Protein AF-A0A938DTE4-F1 (afdb_monomer)

Mean predicted aligned error: 9.8 Å

Radius of gyration: 25.48 Å; Cα contacts (8 Å, |Δi|>4): 245; chains: 1; bounding box: 90×54×71 Å

Foldseek 3Di:
DDDDDDPDDPPPPPPPPPPPPPPPPDFQEQLVVLCVVPLVVQLLLLLLLQPVVNPDPVSSVLSNVLSVVLSVVLRVVSQHPDLVSQLSSNLSSLVVSLVSLVPPKAFFEAQPPDAVVLQDDPVLDDVVLRCQRPPGHDISVLLSVLLVVADSQLNSLSCRCRRNVDDLVRSCSSNVHDDCSSSNSVSSSSVSSSVVVVVVVDPDPPDDDD

Structure (mmCIF, N/CA/C/O backbone):
data_AF-A0A938DTE4-F1
#
_entry.id   AF-A0A938DTE4-F1
#
loop_
_atom_site.group_PDB
_atom_site.id
_atom_site.type_symbol
_atom_site.label_atom_id
_atom_site.label_alt_id
_atom_site.label_comp_id
_atom_site.label_asym_id
_atom_site.label_entity_id
_atom_site.label_seq_id
_atom_site.pdbx_PDB_ins_code
_atom_site.Cartn_x
_atom_site.Cartn_y
_atom_site.Cartn_z
_atom_site.occupancy
_atom_site.B_iso_or_equiv
_atom_site.auth_seq_id
_atom_site.auth_comp_id
_atom_site.auth_asym_id
_atom_site.auth_atom_id
_atom_site.pdbx_PDB_model_num
ATOM 1 N N . MET A 1 1 ? 68.683 40.251 -25.994 1.00 39.09 1 MET A N 1
ATOM 2 C CA . MET A 1 1 ? 68.742 39.154 -25.004 1.00 39.09 1 MET A CA 1
ATOM 3 C C . MET A 1 1 ? 67.311 38.971 -24.515 1.00 39.09 1 MET A C 1
ATOM 5 O O . MET A 1 1 ? 66.820 39.872 -23.859 1.00 39.09 1 MET A O 1
ATOM 9 N N . ALA A 1 2 ? 66.499 38.071 -25.087 1.00 39.34 2 ALA A N 1
ATOM 10 C CA . ALA A 1 2 ? 66.470 36.624 -24.794 1.00 39.34 2 ALA A CA 1
ATOM 11 C C . ALA A 1 2 ? 66.521 36.414 -23.266 1.00 39.34 2 ALA A C 1
ATOM 13 O O . ALA A 1 2 ? 67.523 36.789 -22.670 1.00 39.34 2 ALA A O 1
ATOM 14 N N . THR A 1 3 ? 65.474 35.949 -22.580 1.00 39.25 3 THR A N 1
ATOM 15 C CA . THR A 1 3 ? 64.817 34.640 -22.758 1.00 39.25 3 THR A CA 1
ATOM 16 C C . THR A 1 3 ? 63.471 34.543 -22.011 1.00 39.25 3 THR A C 1
ATOM 18 O O . THR A 1 3 ? 63.370 35.058 -20.905 1.00 39.25 3 THR A O 1
ATOM 21 N N . ASN A 1 4 ? 62.528 33.800 -22.613 1.00 38.75 4 ASN A N 1
ATOM 22 C CA . ASN A 1 4 ? 61.628 32.768 -22.047 1.00 38.75 4 ASN A CA 1
ATOM 23 C C . ASN A 1 4 ? 60.766 33.131 -20.815 1.00 38.75 4 ASN A C 1
ATOM 25 O O . ASN A 1 4 ? 61.289 33.446 -19.759 1.00 38.75 4 ASN A O 1
ATOM 29 N N . GLY A 1 5 ? 59.433 33.055 -20.819 1.00 48.12 5 GLY A N 1
ATOM 30 C CA . GLY A 1 5 ? 58.549 32.152 -21.558 1.00 48.12 5 GLY A CA 1
ATOM 31 C C . GLY A 1 5 ? 57.827 31.243 -20.561 1.00 48.12 5 GLY A C 1
ATOM 32 O O . GLY A 1 5 ? 58.239 30.107 -20.414 1.00 48.12 5 GLY A O 1
ATOM 33 N N . LEU A 1 6 ? 56.801 31.751 -19.866 1.00 44.81 6 LEU A N 1
ATOM 34 C CA . LEU A 1 6 ? 55.877 30.969 -19.019 1.00 44.81 6 LEU A CA 1
ATOM 35 C C . LEU A 1 6 ? 54.485 31.636 -18.995 1.00 44.81 6 LEU A C 1
ATOM 37 O O . LEU A 1 6 ? 53.906 31.903 -17.949 1.00 44.81 6 LEU A O 1
ATOM 41 N N . ALA A 1 7 ? 53.964 31.962 -20.180 1.00 44.56 7 ALA A N 1
ATOM 42 C CA . ALA A 1 7 ? 52.590 32.440 -20.374 1.00 44.56 7 ALA A CA 1
ATOM 43 C C . ALA A 1 7 ? 51.675 31.339 -20.952 1.00 44.56 7 ALA A C 1
ATOM 45 O O . ALA A 1 7 ? 50.725 31.639 -21.666 1.00 44.56 7 ALA A O 1
ATOM 46 N N . GLY A 1 8 ? 51.963 30.063 -20.679 1.00 42.53 8 GLY A N 1
ATOM 47 C CA . GLY A 1 8 ? 51.257 28.949 -21.317 1.00 42.53 8 GLY A CA 1
ATOM 48 C C . GLY A 1 8 ? 51.354 27.628 -20.565 1.00 42.53 8 GLY A C 1
ATOM 49 O O . GLY A 1 8 ? 51.779 26.649 -21.154 1.00 42.53 8 GLY A O 1
ATOM 50 N N . GLU A 1 9 ? 50.986 27.591 -19.280 1.00 43.69 9 GLU A N 1
ATOM 51 C CA . GLU A 1 9 ? 51.076 26.348 -18.483 1.00 43.69 9 GLU A CA 1
ATOM 52 C C . GLU A 1 9 ? 49.805 25.999 -17.685 1.00 43.69 9 GLU A C 1
ATOM 54 O O . GLU A 1 9 ? 49.840 25.172 -16.785 1.00 43.69 9 GLU A O 1
ATOM 59 N N . TRP A 1 10 ? 48.651 26.588 -18.027 1.00 40.59 10 TRP A N 1
ATOM 60 C CA . TRP A 1 10 ? 47.355 26.192 -17.438 1.00 40.59 10 TRP A CA 1
ATOM 61 C C . TRP A 1 10 ? 46.219 26.040 -18.465 1.00 40.59 10 TRP A C 1
ATOM 63 O O . TRP A 1 10 ? 45.056 25.954 -18.083 1.00 40.59 10 TRP A O 1
ATOM 73 N N . ALA A 1 11 ? 46.536 25.996 -19.765 1.00 45.72 11 ALA A N 1
ATOM 74 C CA . ALA A 1 11 ? 45.544 25.886 -20.846 1.00 45.72 11 ALA A CA 1
ATOM 75 C C . ALA A 1 11 ? 45.613 24.572 -21.653 1.00 45.72 11 ALA A C 1
ATOM 77 O O . ALA A 1 11 ? 44.890 24.427 -22.631 1.00 45.72 11 ALA A O 1
ATOM 78 N N . GLU A 1 12 ? 46.414 23.598 -21.221 1.00 44.53 12 GLU A N 1
ATOM 79 C CA . GLU A 1 12 ? 46.399 22.227 -21.748 1.00 44.53 12 GLU A CA 1
ATOM 80 C C . GLU A 1 12 ? 46.259 21.248 -20.580 1.00 44.53 12 GLU A C 1
ATOM 82 O O . GLU A 1 12 ? 47.149 20.460 -20.278 1.00 44.53 12 GLU A O 1
ATOM 87 N N . MET A 1 13 ? 45.124 21.307 -19.877 1.00 37.59 13 MET A N 1
ATOM 88 C CA . MET A 1 13 ? 44.680 20.133 -19.131 1.00 37.59 13 MET A CA 1
ATOM 89 C C . MET A 1 13 ? 43.882 19.267 -20.098 1.00 37.59 13 MET A C 1
ATOM 91 O O . MET A 1 13 ? 42.676 19.419 -20.279 1.00 37.59 13 MET A O 1
ATOM 95 N N . ASP A 1 14 ? 44.671 18.460 -20.794 1.00 42.22 14 ASP A N 1
ATOM 96 C CA . ASP A 1 14 ? 44.364 17.245 -21.528 1.00 42.22 14 ASP A CA 1
ATOM 97 C C . ASP A 1 14 ? 42.927 16.726 -21.316 1.00 42.22 14 ASP A C 1
ATOM 99 O O . ASP A 1 14 ? 42.613 16.004 -20.369 1.00 42.22 14 ASP A O 1
ATOM 103 N N . THR A 1 15 ? 42.026 17.111 -22.222 1.00 46.69 15 THR A N 1
ATOM 104 C CA . THR A 1 15 ? 40.692 16.500 -22.348 1.00 46.69 15 THR A CA 1
ATOM 105 C C . THR A 1 15 ? 40.751 15.172 -23.110 1.00 46.69 15 THR A C 1
ATOM 107 O O . THR A 1 15 ? 39.711 14.568 -23.361 1.00 46.69 15 THR A O 1
ATOM 110 N N . ALA A 1 16 ? 41.945 14.674 -23.452 1.00 43.78 16 ALA A N 1
ATOM 111 C CA . ALA A 1 16 ? 42.114 13.516 -24.323 1.00 43.78 16 ALA A CA 1
ATOM 112 C C . ALA A 1 16 ? 42.285 12.175 -23.590 1.00 43.78 16 ALA A C 1
ATOM 114 O O . ALA A 1 16 ? 42.796 11.227 -24.181 1.00 43.78 16 ALA A O 1
ATOM 115 N N . ASN A 1 17 ? 41.847 12.044 -22.331 1.00 45.41 17 ASN A N 1
ATOM 116 C CA . ASN A 1 17 ? 41.940 10.751 -21.639 1.00 45.41 17 ASN A CA 1
ATOM 117 C C . ASN A 1 17 ? 40.746 10.393 -20.742 1.00 45.41 17 ASN A C 1
ATOM 119 O O . ASN A 1 17 ? 40.895 9.706 -19.730 1.00 45.41 17 ASN A O 1
ATOM 123 N N . VAL A 1 18 ? 39.535 10.805 -21.129 1.00 45.38 18 VAL A N 1
ATOM 124 C CA . VAL A 1 18 ? 38.350 10.025 -20.749 1.00 45.38 18 VAL A CA 1
ATOM 125 C C . VAL A 1 18 ? 38.262 8.898 -21.763 1.00 45.38 18 VAL A C 1
ATOM 127 O O . VAL A 1 18 ? 37.818 9.098 -22.887 1.00 45.38 18 VAL A O 1
ATOM 130 N N . SER A 1 19 ? 38.778 7.734 -21.376 1.00 43.03 19 SER A N 1
ATOM 131 C CA . SER A 1 19 ? 38.604 6.497 -22.127 1.00 43.03 19 SER A CA 1
ATOM 132 C C . SER A 1 19 ? 37.120 6.327 -22.474 1.00 43.03 19 SER A C 1
ATOM 134 O O . SER A 1 19 ? 36.298 6.111 -21.583 1.00 43.03 19 SER A O 1
ATOM 136 N N . ASP A 1 20 ? 36.790 6.415 -23.764 1.00 50.56 20 ASP A N 1
ATOM 137 C CA . ASP A 1 20 ? 35.465 6.109 -24.337 1.00 50.56 20 ASP A CA 1
ATOM 138 C C . ASP A 1 20 ? 35.126 4.602 -24.212 1.00 50.56 20 ASP A C 1
ATOM 140 O O . ASP A 1 20 ? 34.068 4.132 -24.614 1.00 50.56 20 ASP A O 1
ATOM 144 N N . ASP A 1 21 ? 36.045 3.844 -23.606 1.00 43.53 21 ASP A N 1
ATOM 145 C CA . ASP A 1 21 ? 35.990 2.416 -23.314 1.00 43.53 21 ASP A CA 1
ATOM 146 C C . ASP A 1 21 ? 35.469 2.121 -21.892 1.00 43.53 21 ASP A C 1
ATOM 148 O O . ASP A 1 21 ? 35.626 1.015 -21.366 1.00 43.53 21 ASP A O 1
ATOM 152 N N . ALA A 1 22 ? 34.832 3.096 -21.230 1.00 50.56 22 ALA A N 1
ATOM 153 C CA . ALA A 1 22 ? 33.949 2.758 -20.122 1.00 50.56 22 ALA A CA 1
ATOM 154 C C . ALA A 1 22 ? 32.844 1.869 -20.708 1.00 50.56 22 ALA A C 1
ATOM 156 O O . ALA A 1 22 ? 32.122 2.341 -21.589 1.00 50.56 22 ALA A O 1
ATOM 157 N N . PRO A 1 23 ? 32.688 0.600 -20.272 1.00 45.44 23 PRO A N 1
ATOM 158 C CA . PRO A 1 23 ? 31.662 -0.261 -20.830 1.00 45.44 23 PRO A CA 1
ATOM 159 C C . PRO A 1 23 ? 30.337 0.469 -20.672 1.00 45.44 23 PRO A C 1
ATOM 161 O O . PRO A 1 23 ? 29.874 0.692 -19.548 1.00 45.44 23 PRO A O 1
ATOM 164 N N . THR A 1 24 ? 29.744 0.886 -21.792 1.00 53.38 24 THR A N 1
ATOM 165 C CA . THR A 1 24 ? 28.386 1.402 -21.796 1.00 53.38 24 THR A CA 1
ATOM 166 C C . THR A 1 24 ? 27.550 0.214 -21.365 1.00 53.38 24 THR A C 1
ATOM 168 O O . THR A 1 24 ? 27.290 -0.694 -22.151 1.00 53.38 24 THR A O 1
ATOM 171 N N . VAL A 1 25 ? 27.243 0.132 -20.069 1.00 64.12 25 VAL A N 1
ATOM 172 C CA . VAL A 1 25 ? 26.416 -0.944 -19.536 1.00 64.12 25 VAL A CA 1
ATOM 173 C C . VAL A 1 25 ? 25.054 -0.739 -20.170 1.00 64.12 25 VAL A C 1
ATOM 175 O O . VAL A 1 25 ? 24.271 0.082 -19.685 1.00 64.12 25 VAL A O 1
ATOM 178 N N . ALA A 1 26 ? 24.823 -1.440 -21.281 1.00 72.12 26 ALA A N 1
ATOM 179 C CA . ALA A 1 26 ? 23.599 -1.352 -22.045 1.00 72.12 26 ALA A CA 1
ATOM 180 C C . ALA A 1 26 ? 22.437 -1.550 -21.074 1.00 72.12 26 ALA A C 1
ATOM 182 O O . ALA A 1 26 ? 22.401 -2.519 -20.306 1.00 72.12 26 ALA A O 1
ATOM 183 N N . LEU A 1 27 ? 21.536 -0.571 -21.036 1.00 76.69 27 LEU A N 1
ATOM 184 C CA . LEU A 1 27 ? 20.347 -0.691 -20.214 1.00 76.69 27 LEU A CA 1
ATOM 185 C C . LEU A 1 27 ? 19.512 -1.863 -20.745 1.00 76.69 27 LEU A C 1
ATOM 187 O O . LEU A 1 27 ? 19.488 -2.091 -21.959 1.00 76.69 27 LEU A O 1
ATOM 191 N N . PRO A 1 28 ? 18.827 -2.610 -19.861 1.00 81.56 28 PRO A N 1
ATOM 192 C CA . PRO A 1 28 ? 17.852 -3.590 -20.310 1.00 81.56 28 PRO A CA 1
ATOM 193 C C . PRO A 1 28 ? 16.846 -2.922 -21.252 1.00 81.56 28 PRO A C 1
ATOM 195 O O . PRO A 1 28 ? 16.465 -1.768 -21.038 1.00 81.56 28 PRO A O 1
ATOM 198 N N . ALA A 1 29 ? 16.416 -3.639 -22.288 1.00 86.31 29 ALA A N 1
ATOM 199 C CA . ALA A 1 29 ? 15.451 -3.110 -23.243 1.00 86.31 29 ALA A CA 1
ATOM 200 C C . ALA A 1 29 ? 14.179 -2.629 -22.521 1.00 86.31 29 ALA A C 1
ATOM 202 O O . ALA A 1 29 ? 13.622 -3.351 -21.691 1.00 86.31 29 ALA A O 1
ATOM 203 N N . GLY A 1 30 ? 13.731 -1.408 -22.820 1.00 90.19 30 GLY A N 1
ATOM 204 C CA . GLY A 1 30 ? 12.536 -0.826 -22.211 1.00 90.19 30 GLY A CA 1
ATOM 205 C C . GLY A 1 30 ? 12.721 -0.305 -20.778 1.00 90.19 30 GLY A C 1
ATOM 206 O O . GLY A 1 30 ? 11.744 0.122 -20.169 1.00 90.19 30 GLY A O 1
ATOM 207 N N . PHE A 1 31 ? 13.913 -0.400 -20.173 1.00 95.31 31 PHE A N 1
ATOM 208 C CA . PHE A 1 31 ? 14.116 0.045 -18.787 1.00 95.31 31 PHE A CA 1
ATOM 209 C C . PHE A 1 31 ? 14.065 1.571 -18.650 1.00 95.31 31 PHE A C 1
ATOM 211 O O . PHE A 1 31 ? 13.521 2.070 -17.665 1.00 95.31 31 PHE A O 1
ATOM 218 N N . ALA A 1 32 ? 14.641 2.304 -19.606 1.00 94.56 32 ALA A N 1
ATOM 219 C CA . ALA A 1 32 ? 14.644 3.766 -19.578 1.00 94.56 32 ALA A CA 1
ATOM 220 C C . ALA A 1 32 ? 13.209 4.306 -19.655 1.00 94.56 32 ALA A C 1
ATOM 222 O O . ALA A 1 32 ? 12.813 5.133 -18.843 1.00 94.56 32 ALA A O 1
ATOM 223 N N . GLU A 1 33 ? 12.398 3.727 -20.537 1.00 96.12 33 GLU A N 1
ATOM 224 C CA . GLU A 1 33 ? 10.985 4.045 -20.710 1.00 96.12 33 GLU A CA 1
ATOM 225 C C . GLU A 1 33 ? 10.175 3.723 -19.446 1.00 96.12 33 GLU A C 1
ATOM 227 O O . GLU A 1 33 ? 9.362 4.536 -19.003 1.00 96.12 33 GLU A O 1
ATOM 232 N N . LEU A 1 34 ? 10.444 2.578 -18.802 1.00 96.25 34 LEU A N 1
ATOM 233 C CA . LEU A 1 34 ? 9.819 2.220 -17.528 1.00 96.25 34 LEU A CA 1
ATOM 234 C C . LEU A 1 34 ? 10.158 3.244 -16.438 1.00 96.25 34 LEU A C 1
ATOM 236 O O . LEU A 1 34 ? 9.267 3.665 -15.694 1.00 96.25 34 LEU A O 1
ATOM 240 N N . LEU A 1 35 ? 11.435 3.627 -16.325 1.00 96.12 35 LEU A N 1
ATOM 241 C CA . LEU A 1 35 ? 11.909 4.620 -15.362 1.00 96.12 35 LEU A CA 1
ATOM 242 C C . LEU A 1 35 ? 11.214 5.964 -15.594 1.00 96.12 35 LEU A C 1
ATOM 244 O O . LEU A 1 35 ? 10.579 6.479 -14.674 1.00 96.12 35 LEU A O 1
ATOM 248 N N . ASP A 1 36 ? 11.266 6.480 -16.819 1.00 96.50 36 ASP A N 1
ATOM 249 C CA . ASP A 1 36 ? 10.688 7.774 -17.183 1.00 96.50 36 ASP A CA 1
ATOM 250 C C . ASP A 1 36 ? 9.175 7.811 -16.936 1.00 96.50 36 ASP A C 1
ATOM 252 O O . ASP A 1 36 ? 8.654 8.778 -16.375 1.00 96.50 36 ASP A O 1
ATOM 256 N N . ARG A 1 37 ? 8.463 6.727 -17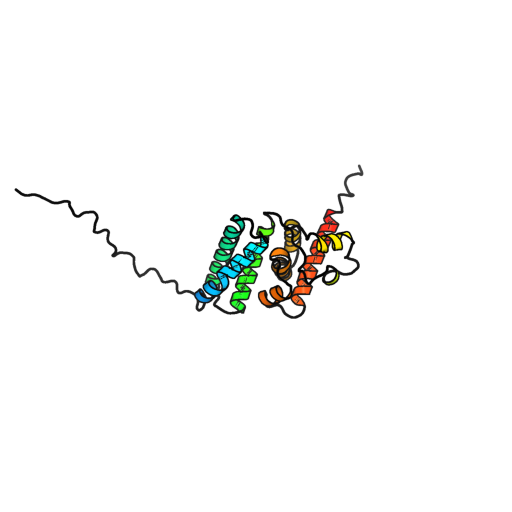.275 1.00 95.69 37 ARG A N 1
ATOM 257 C CA . ARG A 1 37 ? 7.008 6.627 -17.098 1.00 95.69 37 ARG A CA 1
ATOM 258 C C . ARG A 1 37 ? 6.586 6.561 -15.633 1.00 95.69 37 ARG A C 1
ATOM 260 O O . ARG A 1 37 ? 5.544 7.107 -15.273 1.00 95.69 37 ARG A O 1
ATOM 267 N N . SER A 1 38 ? 7.335 5.847 -14.790 1.00 97.25 38 SER A N 1
ATOM 268 C CA . SER A 1 38 ? 6.819 5.405 -13.485 1.00 97.25 38 SER A CA 1
ATOM 269 C C . SER A 1 38 ? 7.555 5.950 -12.264 1.00 97.25 38 SER A C 1
ATOM 271 O O . SER A 1 38 ? 6.996 5.896 -11.166 1.00 97.25 38 SER A O 1
ATOM 273 N N . PHE A 1 39 ? 8.747 6.539 -12.413 1.00 97.81 39 PHE A N 1
ATOM 274 C CA . PHE A 1 39 ? 9.545 7.007 -11.274 1.00 97.81 39 PHE A CA 1
ATOM 275 C C . PHE A 1 39 ? 8.785 7.993 -10.380 1.00 97.81 39 PHE A C 1
ATOM 277 O O . PHE A 1 39 ? 8.665 7.775 -9.174 1.00 97.81 39 PHE A O 1
ATOM 284 N N . ALA A 1 40 ? 8.197 9.039 -10.968 1.00 97.56 40 ALA A N 1
ATOM 285 C CA . ALA A 1 40 ? 7.430 10.034 -10.217 1.00 97.56 40 ALA A CA 1
ATOM 286 C C . ALA A 1 40 ? 6.201 9.420 -9.518 1.00 97.56 40 ALA A C 1
ATOM 288 O O . ALA A 1 40 ? 5.896 9.770 -8.376 1.00 97.56 40 ALA A O 1
ATOM 289 N N . GLY A 1 41 ? 5.530 8.466 -10.174 1.00 97.19 41 GLY A N 1
ATOM 290 C CA . GLY A 1 41 ? 4.395 7.738 -9.607 1.00 97.19 41 GLY A CA 1
ATOM 291 C C . GLY A 1 41 ? 4.791 6.887 -8.399 1.00 97.19 41 GLY A C 1
ATOM 292 O O . GLY A 1 41 ? 4.122 6.934 -7.367 1.00 97.19 41 GLY A O 1
ATOM 293 N N . VAL A 1 42 ? 5.921 6.179 -8.485 1.00 98.19 42 VAL A N 1
ATOM 294 C CA . VAL A 1 42 ? 6.472 5.376 -7.382 1.00 98.19 42 VAL A CA 1
ATOM 295 C C . VAL A 1 42 ? 6.873 6.262 -6.203 1.00 98.19 42 VAL A C 1
ATOM 297 O O . VAL A 1 42 ? 6.500 5.960 -5.071 1.00 98.19 42 VAL A O 1
ATOM 300 N N . VAL A 1 43 ? 7.559 7.383 -6.448 1.00 97.88 43 VAL A N 1
ATOM 301 C CA . VAL A 1 43 ? 7.886 8.359 -5.392 1.00 97.88 43 VAL A CA 1
ATOM 302 C C . VAL A 1 43 ? 6.609 8.879 -4.730 1.00 97.88 43 VAL A C 1
ATOM 304 O O . VAL A 1 43 ? 6.509 8.901 -3.504 1.00 97.88 43 VAL A O 1
ATOM 307 N N . GLY A 1 44 ? 5.602 9.256 -5.522 1.00 96.12 44 GLY A N 1
ATOM 308 C CA . GLY A 1 44 ? 4.320 9.740 -5.013 1.00 96.12 44 GLY A CA 1
ATOM 309 C C . GLY A 1 44 ? 3.558 8.697 -4.189 1.00 96.12 44 GLY A C 1
ATOM 310 O O . GLY A 1 44 ? 2.960 9.041 -3.169 1.00 96.12 44 GLY A O 1
ATOM 311 N N . LEU A 1 45 ? 3.591 7.427 -4.601 1.00 96.81 45 LEU A N 1
ATOM 312 C CA . LEU A 1 45 ? 3.008 6.309 -3.859 1.00 96.81 45 LEU A CA 1
ATOM 313 C C . LEU A 1 45 ? 3.711 6.111 -2.514 1.00 96.81 45 LEU A C 1
ATOM 315 O O . LEU A 1 45 ? 3.059 6.132 -1.474 1.00 96.81 45 LEU A O 1
ATOM 319 N N . VAL A 1 46 ? 5.037 5.967 -2.524 1.00 96.88 46 VAL A N 1
ATOM 320 C CA . VAL A 1 46 ? 5.825 5.717 -1.308 1.00 96.88 46 VAL A CA 1
ATOM 321 C C . VAL A 1 46 ? 5.706 6.883 -0.328 1.00 96.88 46 VAL A C 1
ATOM 323 O O . VAL A 1 46 ? 5.568 6.658 0.871 1.00 96.88 46 VAL A O 1
ATOM 326 N N . ARG A 1 47 ? 5.698 8.124 -0.828 1.00 94.88 47 ARG A N 1
ATOM 327 C CA . ARG A 1 47 ? 5.517 9.313 0.011 1.00 94.88 47 ARG A CA 1
ATOM 328 C C . ARG A 1 47 ? 4.150 9.337 0.689 1.00 94.88 47 ARG A C 1
ATOM 330 O O . ARG A 1 47 ? 4.069 9.706 1.852 1.00 94.88 47 ARG A O 1
ATOM 337 N N . ARG A 1 48 ? 3.083 8.926 -0.008 1.00 94.00 48 ARG A N 1
ATOM 338 C CA . ARG A 1 48 ? 1.744 8.855 0.597 1.00 94.00 48 ARG A CA 1
ATOM 339 C C . ARG A 1 48 ? 1.685 7.876 1.764 1.00 94.00 48 ARG A C 1
ATOM 341 O O . ARG A 1 48 ? 1.023 8.190 2.736 1.00 94.00 48 ARG A O 1
ATOM 348 N N . VAL A 1 49 ? 2.418 6.761 1.704 1.00 94.75 49 VAL A N 1
ATOM 349 C CA . VAL A 1 49 ? 2.482 5.795 2.818 1.00 94.75 49 VAL A CA 1
ATOM 350 C C . VAL A 1 49 ? 3.077 6.409 4.089 1.00 94.75 49 VAL A C 1
ATOM 352 O O . VAL A 1 49 ? 2.727 5.990 5.183 1.00 94.75 49 VAL A O 1
ATOM 355 N N . SER A 1 50 ? 4.009 7.356 3.979 1.00 90.81 50 SER A N 1
ATOM 356 C CA . SER A 1 50 ? 4.697 7.931 5.144 1.00 90.81 50 SER A CA 1
ATOM 357 C C . SER A 1 50 ? 4.084 9.239 5.638 1.00 90.81 50 SER A C 1
ATOM 359 O O . SER A 1 50 ? 4.084 9.511 6.836 1.00 90.81 50 SER A O 1
ATOM 361 N N . ASP A 1 51 ? 3.572 10.044 4.714 1.00 89.75 51 ASP A N 1
ATOM 362 C CA . ASP A 1 51 ? 3.057 11.389 4.949 1.00 89.75 51 ASP A CA 1
ATOM 363 C C . ASP A 1 51 ? 1.920 11.665 3.949 1.00 89.75 51 ASP A C 1
ATOM 365 O O . ASP A 1 51 ? 2.128 12.320 2.917 1.00 89.75 51 ASP A O 1
ATOM 369 N N . PRO A 1 52 ? 0.703 11.147 4.219 1.00 85.69 52 PRO A N 1
ATOM 370 C CA . PRO A 1 52 ? -0.438 11.289 3.315 1.00 85.69 52 PRO A CA 1
ATOM 371 C C . PRO A 1 52 ? -0.777 12.752 2.997 1.00 85.69 52 PRO A C 1
ATOM 373 O O . PRO A 1 52 ? -1.120 13.077 1.859 1.00 85.69 52 PRO A O 1
ATOM 376 N N . SER A 1 53 ? -0.617 13.654 3.975 1.00 84.62 53 SER A N 1
ATOM 377 C CA . SER A 1 53 ? -0.849 15.098 3.819 1.00 84.62 53 SER A CA 1
ATOM 378 C C . SER A 1 53 ? 0.272 15.824 3.067 1.00 84.62 53 SER A C 1
ATOM 380 O O . SER A 1 53 ? 0.111 16.995 2.721 1.00 84.62 53 SER A O 1
ATOM 382 N N . ARG A 1 54 ? 1.393 15.142 2.781 1.00 83.25 54 ARG A N 1
ATOM 383 C CA . ARG A 1 54 ? 2.576 15.676 2.081 1.00 83.25 54 ARG A CA 1
ATOM 384 C C . ARG A 1 54 ? 3.158 16.920 2.754 1.00 83.25 54 ARG A C 1
ATOM 386 O O . ARG A 1 54 ? 3.694 17.804 2.078 1.00 83.25 54 ARG A O 1
ATOM 393 N N . SER A 1 55 ? 3.030 16.977 4.071 1.00 84.75 55 SER A N 1
ATOM 394 C CA . SER A 1 55 ? 3.399 18.118 4.902 1.00 84.75 55 SER A CA 1
ATOM 395 C C . SER A 1 55 ? 4.883 18.146 5.270 1.00 84.75 55 SER A C 1
ATOM 397 O O . SER A 1 55 ? 5.444 19.221 5.476 1.00 84.75 55 SER A O 1
ATOM 399 N N . ASP A 1 56 ? 5.536 16.985 5.301 1.00 86.00 56 ASP A N 1
ATOM 400 C CA . ASP A 1 56 ? 6.934 16.831 5.681 1.00 86.00 56 ASP A CA 1
ATOM 401 C C . ASP A 1 56 ? 7.840 16.810 4.432 1.00 86.00 56 ASP A C 1
ATOM 403 O O . ASP A 1 56 ? 7.661 15.982 3.533 1.00 86.00 56 ASP A O 1
ATOM 407 N N . PRO A 1 57 ? 8.845 17.694 4.324 1.00 85.12 57 PRO A N 1
ATOM 408 C CA . PRO A 1 57 ? 9.856 17.613 3.271 1.00 85.12 57 PRO A CA 1
ATOM 409 C C . PRO A 1 57 ? 10.738 16.356 3.355 1.00 85.12 57 PRO A C 1
ATOM 411 O O . PRO A 1 57 ? 11.199 15.863 2.323 1.00 85.12 57 PRO A O 1
ATOM 414 N N . ALA A 1 58 ? 10.982 15.812 4.554 1.00 88.81 58 ALA A N 1
ATOM 415 C CA . ALA A 1 58 ? 11.818 14.622 4.728 1.00 88.81 58 ALA A CA 1
ATOM 416 C C . ALA A 1 58 ? 11.157 13.359 4.146 1.00 88.81 58 ALA A C 1
ATOM 418 O O . ALA A 1 58 ? 11.860 12.462 3.668 1.00 88.81 58 ALA A O 1
ATOM 419 N N . SER A 1 59 ? 9.819 13.325 4.095 1.00 90.75 59 SER A N 1
ATOM 420 C CA . SER A 1 59 ? 9.055 12.227 3.492 1.00 90.75 59 SER A CA 1
ATOM 421 C C . SER A 1 59 ? 9.353 12.067 1.998 1.00 90.75 59 SER A C 1
ATOM 423 O O . SER A 1 59 ? 9.458 10.942 1.506 1.00 90.75 59 SER A O 1
ATOM 425 N N . LEU A 1 60 ? 9.577 13.177 1.279 1.00 92.94 60 LEU A N 1
ATOM 426 C CA . LEU A 1 60 ? 9.953 13.148 -0.135 1.00 92.94 60 LEU A CA 1
ATOM 427 C C . LEU A 1 60 ? 11.320 12.495 -0.335 1.00 92.94 60 LEU A C 1
ATOM 429 O O . LEU A 1 60 ? 11.471 11.659 -1.221 1.00 92.94 60 LEU A O 1
ATOM 433 N N . ARG A 1 61 ? 12.304 12.848 0.497 1.00 93.88 61 ARG A N 1
ATOM 434 C CA . ARG A 1 61 ? 13.655 12.287 0.393 1.00 93.88 61 ARG A CA 1
ATOM 435 C C . ARG A 1 61 ? 13.643 10.773 0.601 1.00 93.88 61 ARG A C 1
ATOM 437 O O . ARG A 1 61 ? 14.168 10.050 -0.235 1.00 93.88 61 ARG A O 1
ATOM 444 N N . ALA A 1 62 ? 12.967 10.301 1.649 1.00 93.50 62 ALA A N 1
ATOM 445 C CA . ALA A 1 62 ? 12.833 8.869 1.914 1.00 93.50 62 ALA A CA 1
ATOM 446 C C . ALA A 1 62 ? 12.127 8.122 0.766 1.00 93.50 62 ALA A C 1
ATOM 448 O O . ALA A 1 62 ? 12.524 7.015 0.400 1.00 93.50 62 ALA A O 1
ATOM 449 N N . ALA A 1 63 ? 11.101 8.734 0.167 1.00 95.88 63 ALA A N 1
ATOM 450 C CA . ALA A 1 63 ? 10.402 8.158 -0.976 1.00 95.88 63 ALA A CA 1
ATOM 451 C C . ALA A 1 63 ? 11.279 8.076 -2.235 1.00 95.88 63 ALA A C 1
ATOM 453 O O . ALA A 1 63 ? 11.230 7.072 -2.946 1.00 95.88 63 ALA A O 1
ATOM 454 N N . VAL A 1 64 ? 12.102 9.098 -2.490 1.00 97.31 64 VAL A N 1
ATOM 455 C CA . VAL A 1 64 ? 13.090 9.096 -3.579 1.00 97.31 64 VAL A CA 1
ATOM 456 C C . VAL A 1 64 ? 14.141 8.011 -3.361 1.00 97.31 64 VAL A C 1
ATOM 458 O O . VAL A 1 64 ? 14.407 7.254 -4.290 1.00 97.31 64 VAL A O 1
ATOM 461 N N . ASP A 1 65 ? 14.683 7.875 -2.149 1.00 97.62 65 ASP A N 1
ATOM 462 C CA . ASP A 1 65 ? 15.691 6.853 -1.837 1.00 97.62 65 ASP A CA 1
ATOM 463 C C . ASP A 1 65 ? 15.150 5.433 -2.090 1.00 97.62 65 ASP A C 1
ATOM 465 O O . ASP A 1 65 ? 15.812 4.609 -2.728 1.00 97.62 65 ASP A O 1
ATOM 469 N N . ILE A 1 66 ? 13.906 5.159 -1.676 1.00 97.69 66 ILE A N 1
ATOM 470 C CA . ILE A 1 66 ? 13.235 3.884 -1.969 1.00 97.69 66 ILE A CA 1
ATOM 471 C C . ILE A 1 66 ? 12.996 3.712 -3.467 1.00 97.69 66 ILE A C 1
ATOM 473 O O . ILE A 1 66 ? 13.234 2.624 -3.987 1.00 97.69 66 ILE A O 1
ATOM 477 N N . ALA A 1 67 ? 12.535 4.744 -4.178 1.00 98.19 67 ALA A N 1
ATOM 478 C CA . ALA A 1 67 ? 12.328 4.649 -5.620 1.00 98.19 67 ALA A CA 1
ATOM 479 C C . ALA A 1 67 ? 13.645 4.306 -6.333 1.00 98.19 67 ALA A C 1
ATOM 481 O O . ALA A 1 67 ? 13.689 3.348 -7.101 1.00 98.19 67 ALA A O 1
ATOM 482 N N . VAL A 1 68 ? 14.740 5.001 -6.017 1.00 98.38 68 VAL A N 1
ATOM 483 C CA . VAL A 1 68 ? 16.076 4.703 -6.554 1.00 98.38 68 VAL A CA 1
ATOM 484 C C . VAL A 1 68 ? 16.475 3.255 -6.266 1.00 98.38 68 VAL A C 1
ATOM 486 O O . VAL A 1 68 ? 16.906 2.551 -7.180 1.00 98.38 68 VAL A O 1
ATOM 489 N N . GLU A 1 69 ? 16.277 2.768 -5.039 1.00 98.31 69 GLU A N 1
ATOM 490 C CA . GLU A 1 69 ? 16.556 1.371 -4.692 1.00 98.31 69 GLU A CA 1
ATOM 491 C C . GLU A 1 69 ? 15.714 0.385 -5.522 1.00 98.31 69 GLU A C 1
ATOM 493 O O . GLU A 1 69 ? 16.222 -0.625 -6.023 1.00 98.31 69 GLU A O 1
ATOM 498 N N . VAL A 1 70 ? 14.422 0.669 -5.691 1.00 98.44 70 VAL A N 1
ATOM 499 C CA . VAL A 1 70 ? 13.493 -0.159 -6.468 1.00 98.44 70 VAL A CA 1
ATOM 500 C C . VAL A 1 70 ? 13.893 -0.190 -7.942 1.00 98.44 70 VAL A C 1
ATOM 502 O O . VAL A 1 70 ? 13.912 -1.271 -8.528 1.00 98.44 70 VAL A O 1
ATOM 505 N N . PHE A 1 71 ? 14.257 0.943 -8.544 1.00 98.06 71 PHE A N 1
ATOM 506 C CA . PHE A 1 71 ? 14.670 0.991 -9.950 1.00 98.06 71 PHE A CA 1
ATOM 507 C C . PHE A 1 71 ? 16.068 0.413 -10.178 1.00 98.06 71 PHE A C 1
ATOM 509 O O . PHE A 1 71 ? 16.293 -0.235 -11.199 1.00 98.06 71 PHE A O 1
ATOM 516 N N . ALA A 1 72 ? 16.981 0.528 -9.212 1.00 97.31 72 ALA A N 1
ATOM 517 C CA . ALA A 1 72 ? 18.246 -0.203 -9.243 1.00 97.31 72 ALA A CA 1
ATOM 518 C C . ALA A 1 72 ? 18.005 -1.723 -9.231 1.00 97.31 72 ALA A C 1
ATOM 520 O O . ALA A 1 72 ? 18.582 -2.461 -10.032 1.00 97.31 72 ALA A O 1
ATOM 521 N N . TRP A 1 73 ? 17.089 -2.197 -8.380 1.00 97.62 73 TRP A N 1
ATOM 522 C CA . TRP A 1 73 ? 16.651 -3.593 -8.385 1.00 97.62 73 TRP A CA 1
ATOM 523 C C . TRP A 1 73 ? 15.980 -3.988 -9.709 1.00 97.62 73 TRP A C 1
ATOM 525 O O . TRP A 1 73 ? 16.289 -5.052 -10.246 1.00 97.62 73 TRP A O 1
ATOM 535 N N . ALA A 1 74 ? 15.099 -3.147 -10.255 1.00 97.06 74 ALA A N 1
ATOM 536 C CA . ALA A 1 74 ? 14.403 -3.400 -11.516 1.00 97.06 74 ALA A CA 1
ATOM 537 C C . ALA A 1 74 ? 15.386 -3.537 -12.687 1.00 97.06 74 ALA A C 1
ATOM 539 O O . ALA A 1 74 ? 15.255 -4.466 -13.485 1.00 97.06 74 ALA A O 1
ATOM 540 N N . ARG A 1 75 ? 16.423 -2.688 -12.723 1.00 95.81 75 ARG A N 1
ATOM 541 C CA . ARG A 1 75 ? 17.526 -2.771 -13.687 1.00 95.81 75 ARG A CA 1
ATOM 542 C C . ARG A 1 75 ? 18.257 -4.107 -13.590 1.00 95.81 75 ARG A C 1
ATOM 544 O O . ARG A 1 75 ? 18.421 -4.778 -14.599 1.00 95.81 75 ARG A O 1
ATOM 551 N N . ILE A 1 76 ? 18.644 -4.529 -12.382 1.00 95.56 76 ILE A N 1
ATOM 552 C CA . ILE A 1 76 ? 19.316 -5.826 -12.149 1.00 95.56 76 ILE A CA 1
ATOM 553 C C . ILE A 1 76 ? 18.422 -7.002 -12.571 1.00 95.56 76 ILE A C 1
ATOM 555 O O . ILE A 1 76 ? 18.906 -8.042 -13.012 1.00 95.56 76 ILE A O 1
ATOM 559 N N . ARG A 1 77 ? 17.103 -6.851 -12.430 1.00 94.56 77 ARG A N 1
ATOM 560 C CA . ARG A 1 77 ? 16.106 -7.851 -12.826 1.00 94.56 77 ARG A CA 1
ATOM 561 C C . ARG A 1 77 ? 15.691 -7.767 -14.294 1.00 94.56 77 ARG A C 1
ATOM 563 O O . ARG A 1 77 ? 14.811 -8.531 -14.681 1.00 94.56 77 ARG A O 1
ATOM 570 N N . ASN A 1 78 ? 16.319 -6.897 -15.086 1.00 93.81 78 ASN A N 1
ATOM 571 C CA . ASN A 1 78 ? 16.012 -6.677 -16.498 1.00 93.81 78 ASN A CA 1
ATOM 572 C C . ASN A 1 78 ? 14.515 -6.422 -16.747 1.00 93.81 78 ASN A C 1
ATOM 574 O O . ASN A 1 78 ? 13.931 -6.978 -17.676 1.00 93.81 78 ASN A O 1
ATOM 578 N N . LEU A 1 79 ? 13.870 -5.633 -15.882 1.00 95.62 79 LEU A N 1
ATOM 579 C CA . LEU A 1 79 ? 12.484 -5.224 -16.105 1.00 95.62 79 LEU A CA 1
ATOM 580 C C . LEU A 1 79 ? 12.437 -4.131 -17.179 1.00 95.62 79 LEU A C 1
ATOM 582 O O . LEU A 1 79 ? 13.204 -3.172 -17.110 1.00 95.62 79 LEU A O 1
ATOM 586 N N . GLY A 1 80 ? 11.522 -4.283 -18.135 1.00 92.94 80 GLY A N 1
ATOM 587 C CA . GLY A 1 80 ? 11.230 -3.291 -19.169 1.00 92.94 80 GLY A CA 1
ATOM 588 C C . GLY A 1 80 ? 9.814 -2.731 -19.044 1.00 92.94 80 GLY A C 1
ATOM 589 O O . GLY A 1 80 ? 9.023 -3.199 -18.214 1.00 92.94 80 GLY A O 1
ATOM 590 N N . ASP A 1 81 ? 9.501 -1.744 -19.880 1.00 96.06 81 ASP A N 1
ATOM 591 C CA . ASP A 1 81 ? 8.232 -1.021 -19.861 1.00 96.06 81 ASP A CA 1
ATOM 592 C C . ASP A 1 81 ? 7.045 -1.886 -20.303 1.00 96.06 81 ASP A C 1
ATOM 594 O O . ASP A 1 81 ? 6.682 -1.981 -21.471 1.00 96.06 81 ASP A O 1
ATOM 598 N N . THR A 1 82 ? 6.466 -2.578 -19.331 1.00 95.81 82 THR A N 1
ATOM 599 C CA . THR A 1 82 ? 5.324 -3.482 -19.477 1.00 95.81 82 THR A CA 1
ATOM 600 C C . THR A 1 82 ? 4.470 -3.378 -18.224 1.00 95.81 82 THR A C 1
ATOM 602 O O . THR A 1 82 ? 4.985 -3.022 -17.161 1.00 95.81 82 THR A O 1
ATOM 605 N N . ASP A 1 83 ? 3.194 -3.746 -18.304 1.00 95.06 83 ASP A N 1
ATOM 606 C CA . ASP A 1 83 ? 2.314 -3.731 -17.129 1.00 95.06 83 ASP A CA 1
ATOM 607 C C . ASP A 1 83 ? 2.834 -4.680 -16.041 1.00 95.06 83 ASP A C 1
ATOM 609 O O . ASP A 1 83 ? 2.996 -4.282 -14.894 1.00 95.06 83 ASP A O 1
ATOM 613 N N . ALA A 1 84 ? 3.276 -5.886 -16.413 1.00 94.81 84 ALA A N 1
ATOM 614 C CA . ALA A 1 84 ? 3.896 -6.821 -15.472 1.00 94.81 84 ALA A CA 1
ATOM 615 C C . ALA A 1 84 ? 5.187 -6.270 -14.828 1.00 94.81 84 ALA A C 1
ATOM 617 O O . ALA A 1 84 ? 5.467 -6.533 -13.652 1.00 94.81 84 ALA A O 1
ATOM 618 N N . GLY A 1 85 ? 5.996 -5.520 -15.585 1.00 95.75 85 GLY A N 1
ATOM 619 C CA . GLY A 1 85 ? 7.183 -4.828 -15.080 1.00 95.75 85 GLY A CA 1
ATOM 620 C C . GLY A 1 85 ? 6.821 -3.731 -14.079 1.00 95.75 85 GLY A C 1
ATOM 621 O O . GLY A 1 85 ? 7.381 -3.694 -12.979 1.00 95.75 85 GLY A O 1
ATOM 622 N N . LEU A 1 86 ? 5.830 -2.905 -14.421 1.00 96.62 86 LEU A N 1
ATOM 623 C CA . LEU A 1 86 ? 5.298 -1.848 -13.567 1.00 96.62 86 LEU A CA 1
ATOM 624 C C . LEU A 1 86 ? 4.712 -2.416 -12.269 1.00 96.62 86 LEU A C 1
ATOM 626 O O . LEU A 1 86 ? 5.111 -1.993 -11.184 1.00 96.62 86 LEU A O 1
ATOM 630 N N . THR A 1 87 ? 3.860 -3.439 -12.346 1.00 97.31 87 THR A N 1
ATOM 631 C CA . THR A 1 87 ? 3.286 -4.112 -11.172 1.00 97.31 87 THR A CA 1
ATOM 632 C C . THR A 1 87 ? 4.381 -4.664 -10.257 1.00 97.31 87 THR A C 1
ATOM 634 O O . THR A 1 87 ? 4.289 -4.556 -9.033 1.00 97.31 87 THR A O 1
ATOM 637 N N . ARG A 1 88 ? 5.472 -5.220 -10.807 1.00 97.75 88 ARG A N 1
ATOM 638 C CA . ARG A 1 88 ? 6.621 -5.689 -10.006 1.00 97.75 88 ARG A CA 1
ATOM 639 C C . ARG A 1 88 ? 7.351 -4.550 -9.299 1.00 97.75 88 ARG A C 1
ATOM 641 O O . ARG A 1 88 ? 7.706 -4.714 -8.130 1.00 97.75 88 ARG A O 1
ATOM 648 N N . VAL A 1 89 ? 7.567 -3.427 -9.982 1.00 98.19 89 VAL A N 1
ATOM 649 C CA . VAL A 1 89 ? 8.156 -2.208 -9.405 1.00 98.19 89 VAL A CA 1
ATOM 650 C C . VAL A 1 89 ? 7.284 -1.683 -8.268 1.00 98.19 89 VAL A C 1
ATOM 652 O O . VAL A 1 89 ? 7.780 -1.481 -7.161 1.00 98.19 89 VAL A O 1
ATOM 655 N N . VAL A 1 90 ? 5.977 -1.555 -8.490 1.00 98.25 90 VAL A N 1
ATOM 656 C CA . VAL A 1 90 ? 5.035 -1.052 -7.484 1.00 98.25 90 VAL A CA 1
ATOM 657 C C . VAL A 1 90 ? 4.948 -1.976 -6.272 1.00 98.25 90 VAL A C 1
ATOM 659 O O . VAL A 1 90 ? 5.124 -1.528 -5.139 1.00 98.25 90 VAL A O 1
ATOM 662 N N . ARG A 1 91 ? 4.757 -3.284 -6.488 1.00 98.38 91 ARG A N 1
ATOM 663 C CA . ARG A 1 91 ? 4.739 -4.285 -5.409 1.00 98.38 91 ARG A CA 1
ATOM 664 C C . ARG A 1 91 ? 6.022 -4.227 -4.575 1.00 98.38 91 ARG A C 1
ATOM 666 O O . ARG A 1 91 ? 5.970 -4.349 -3.353 1.00 98.38 91 ARG A O 1
ATOM 673 N N . ARG A 1 92 ? 7.176 -4.016 -5.221 1.00 98.31 92 ARG A N 1
ATOM 674 C CA . ARG A 1 92 ? 8.468 -3.862 -4.540 1.00 98.31 92 ARG A CA 1
ATOM 675 C C . ARG A 1 92 ? 8.557 -2.550 -3.761 1.00 98.31 92 ARG A C 1
ATOM 677 O O . ARG A 1 92 ? 9.095 -2.566 -2.658 1.00 98.31 92 ARG A O 1
ATOM 684 N N . ALA A 1 93 ? 8.044 -1.451 -4.306 1.00 98.44 93 ALA A N 1
ATOM 685 C CA . ALA A 1 93 ? 8.006 -0.159 -3.630 1.00 98.44 93 ALA A CA 1
ATOM 686 C C . ALA A 1 93 ? 7.143 -0.201 -2.361 1.00 98.44 93 ALA A C 1
ATOM 688 O O . ALA A 1 93 ? 7.584 0.276 -1.319 1.00 98.44 93 ALA A O 1
ATOM 689 N N . LEU A 1 94 ? 5.978 -0.855 -2.415 1.00 98.19 94 LEU A N 1
ATOM 690 C CA . LEU A 1 94 ? 5.133 -1.091 -1.239 1.00 98.19 94 LEU A CA 1
ATOM 691 C C . LEU A 1 94 ? 5.847 -1.961 -0.199 1.00 98.19 94 LEU A C 1
ATOM 693 O O . LEU A 1 94 ? 5.920 -1.596 0.967 1.00 98.19 94 LEU A O 1
ATOM 697 N N . ASP A 1 95 ? 6.486 -3.063 -0.603 1.00 97.69 95 ASP A N 1
ATOM 698 C CA . ASP A 1 95 ? 7.264 -3.875 0.348 1.00 97.69 95 ASP A CA 1
ATOM 699 C C . ASP A 1 95 ? 8.334 -3.041 1.087 1.00 97.69 95 ASP A C 1
ATOM 701 O O . ASP A 1 95 ? 8.651 -3.307 2.247 1.00 97.69 95 ASP A O 1
ATOM 705 N N . ARG A 1 96 ? 8.911 -2.041 0.408 1.00 97.38 96 ARG A N 1
ATOM 706 C CA . ARG A 1 96 ? 9.941 -1.148 0.953 1.00 97.38 96 ARG A CA 1
ATOM 707 C C . ARG A 1 96 ? 9.390 0.028 1.751 1.00 97.38 96 ARG A C 1
ATOM 709 O O . ARG A 1 96 ? 10.153 0.612 2.515 1.00 97.38 96 ARG A O 1
ATOM 716 N N . SER A 1 97 ? 8.105 0.352 1.627 1.00 96.12 97 SER A N 1
ATOM 717 C CA . SER A 1 97 ? 7.484 1.468 2.342 1.00 96.12 97 SER A CA 1
ATOM 718 C C . SER A 1 97 ? 7.001 1.101 3.746 1.00 96.12 97 SER A C 1
ATOM 720 O O . SER A 1 97 ? 6.847 2.000 4.569 1.00 96.12 97 SER A O 1
ATOM 722 N N . LEU A 1 98 ? 6.837 -0.191 4.072 1.00 95.62 98 LEU A N 1
ATOM 723 C CA . LEU A 1 98 ? 6.377 -0.646 5.396 1.00 95.62 98 LEU A CA 1
ATOM 724 C C . LEU A 1 98 ? 7.101 0.027 6.584 1.00 95.62 98 LEU A C 1
ATOM 726 O O . LEU A 1 98 ? 6.428 0.437 7.535 1.00 95.62 98 LEU A O 1
ATOM 730 N N . PRO A 1 99 ? 8.443 0.189 6.584 1.00 93.12 99 PRO A N 1
ATOM 731 C CA . PRO A 1 99 ? 9.127 0.835 7.699 1.00 93.12 99 PRO A CA 1
ATOM 732 C C . PRO A 1 99 ? 8.730 2.304 7.898 1.00 93.12 99 PRO A C 1
ATOM 734 O O . PRO A 1 99 ? 8.794 2.797 9.030 1.00 93.12 99 PRO A O 1
ATOM 737 N N . LEU A 1 100 ? 8.300 2.985 6.829 1.00 90.38 100 LEU A N 1
ATOM 738 C CA . LEU A 1 100 ? 7.994 4.413 6.835 1.00 90.38 100 LEU A CA 1
ATOM 739 C C . LEU A 1 100 ? 6.728 4.772 7.614 1.00 90.38 100 LEU A C 1
ATOM 741 O O . LEU A 1 100 ? 6.607 5.908 8.055 1.00 90.38 100 LEU A O 1
ATOM 745 N N . LEU A 1 101 ? 5.840 3.809 7.876 1.00 88.00 101 LEU A N 1
ATOM 746 C CA . LEU A 1 101 ? 4.646 4.010 8.707 1.00 88.00 101 LEU A CA 1
ATOM 747 C C . LEU A 1 101 ? 4.955 4.454 10.153 1.00 88.00 101 LEU A C 1
ATOM 749 O O . LEU A 1 101 ? 4.044 4.708 10.936 1.00 88.00 101 LEU A O 1
ATOM 753 N N . THR A 1 102 ? 6.226 4.520 10.560 1.00 73.56 102 THR A N 1
ATOM 754 C CA . THR A 1 102 ? 6.598 4.859 11.939 1.00 73.56 102 THR A CA 1
ATOM 755 C C . THR A 1 102 ? 6.688 6.344 12.237 1.00 73.56 102 THR A C 1
ATOM 757 O O . THR A 1 102 ? 6.423 6.705 13.384 1.00 73.56 102 THR A O 1
ATOM 760 N N . ARG A 1 103 ? 7.103 7.199 11.287 1.00 69.62 103 ARG A N 1
ATOM 761 C CA . ARG A 1 103 ? 7.330 8.630 11.553 1.00 69.62 103 ARG A CA 1
ATOM 762 C C . ARG A 1 103 ? 7.190 9.505 10.292 1.00 69.62 103 ARG A C 1
ATOM 764 O O . ARG A 1 103 ? 7.832 9.176 9.297 1.00 69.62 103 ARG A O 1
ATOM 771 N N . PRO A 1 104 ? 6.486 10.651 10.384 1.00 73.00 104 PRO A N 1
ATOM 772 C CA . PRO A 1 104 ? 5.621 11.048 11.500 1.00 73.00 104 PRO A CA 1
ATOM 773 C C . PRO A 1 104 ? 4.401 10.119 11.616 1.00 73.00 104 PRO A C 1
ATOM 775 O O . PRO A 1 104 ? 3.937 9.551 10.629 1.00 73.00 104 PRO A O 1
ATOM 778 N N . ALA A 1 105 ? 3.908 9.926 12.842 1.00 84.38 105 ALA A N 1
ATOM 779 C CA . ALA A 1 105 ? 2.688 9.154 13.049 1.00 84.38 105 ALA A CA 1
ATOM 780 C C . ALA A 1 105 ? 1.515 9.880 12.383 1.00 84.38 105 ALA A C 1
ATOM 782 O O . ALA A 1 105 ? 1.351 11.089 12.552 1.00 84.38 105 ALA A O 1
ATOM 783 N N . HIS A 1 106 ? 0.706 9.136 11.643 1.00 88.56 106 HIS A N 1
ATOM 784 C CA . HIS A 1 106 ? -0.489 9.647 10.989 1.00 88.56 106 HIS A CA 1
ATOM 785 C C . HIS A 1 106 ? -1.630 8.644 11.137 1.00 88.56 106 HIS A C 1
ATOM 787 O O . HIS A 1 106 ? -1.450 7.544 11.667 1.00 88.56 106 HIS A O 1
ATOM 793 N N . LEU A 1 107 ? -2.817 9.061 10.713 1.00 91.12 107 LEU A N 1
ATOM 794 C CA . LEU A 1 107 ? -4.014 8.241 10.759 1.00 91.12 107 LEU A CA 1
ATOM 795 C C . LEU A 1 107 ? -4.271 7.611 9.390 1.00 91.12 107 LEU A C 1
ATOM 797 O O . LEU A 1 107 ? -4.116 8.257 8.352 1.00 91.12 107 LEU A O 1
ATOM 801 N N . CYS A 1 108 ? -4.671 6.350 9.424 1.00 91.44 108 CYS A N 1
ATOM 802 C CA . CYS A 1 108 ? -4.970 5.483 8.298 1.00 91.44 108 CYS A CA 1
ATOM 803 C C . CYS A 1 108 ? -6.474 5.162 8.349 1.00 91.44 108 CYS A C 1
ATOM 805 O O . CYS A 1 108 ? -6.865 4.183 8.997 1.00 91.44 108 CYS A O 1
ATOM 807 N N . PRO A 1 109 ? -7.338 6.031 7.792 1.00 89.94 109 PRO A N 1
ATOM 808 C CA . PRO A 1 109 ? -8.772 5.771 7.716 1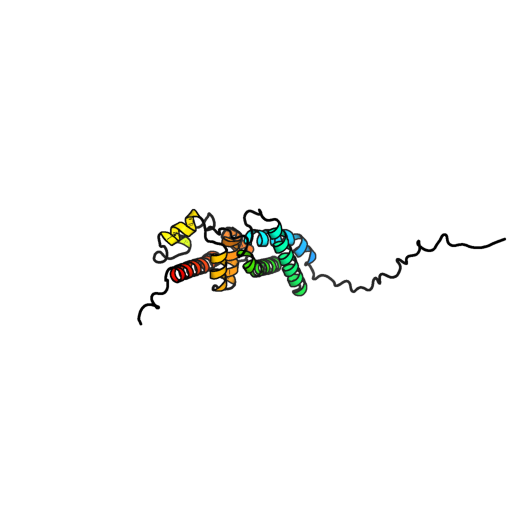.00 89.94 109 PRO A CA 1
ATOM 809 C C . PRO A 1 109 ? -9.080 4.659 6.707 1.00 89.94 109 PRO A C 1
ATOM 811 O O . PRO A 1 109 ? -8.240 4.324 5.869 1.00 89.94 109 PRO A O 1
ATOM 814 N N . LEU A 1 110 ? -10.298 4.111 6.771 1.00 89.88 110 LEU A N 1
ATOM 815 C CA . LEU A 1 110 ? -10.809 3.302 5.665 1.00 89.88 110 LEU A CA 1
ATOM 816 C C . LEU A 1 110 ? -10.901 4.142 4.382 1.00 89.88 110 LEU A C 1
ATOM 818 O O . LEU A 1 110 ? -11.144 5.353 4.458 1.00 89.88 110 LEU A O 1
ATOM 822 N N . PRO A 1 111 ? -10.751 3.505 3.209 1.00 86.50 111 PRO A N 1
ATOM 823 C CA . PRO A 1 111 ? -11.211 4.070 1.950 1.00 86.50 111 PRO A CA 1
ATOM 824 C C . PRO A 1 111 ? -12.658 4.566 2.062 1.00 86.50 111 PRO A C 1
ATOM 826 O O . PRO A 1 111 ? -13.479 3.969 2.755 1.00 86.50 111 PRO A O 1
ATOM 829 N N . VAL A 1 112 ? -12.968 5.679 1.395 1.00 84.62 112 VAL A N 1
ATOM 830 C CA . VAL A 1 112 ? -14.269 6.371 1.507 1.00 84.62 112 VAL A CA 1
ATOM 831 C C . VAL A 1 112 ? -15.459 5.539 1.018 1.00 84.62 112 VAL A C 1
ATOM 833 O O . VAL A 1 112 ? -16.602 5.840 1.348 1.00 84.62 112 VAL A O 1
ATOM 836 N N . ASP A 1 113 ? -15.178 4.529 0.206 1.00 83.81 113 ASP A N 1
ATOM 837 C CA . ASP A 1 113 ? -16.100 3.564 -0.380 1.00 83.81 113 ASP A CA 1
ATOM 838 C C . ASP A 1 113 ? -16.349 2.341 0.513 1.00 83.81 113 ASP A C 1
ATOM 840 O O . ASP A 1 113 ? -17.195 1.519 0.171 1.00 83.81 113 ASP A O 1
ATOM 844 N N . LEU A 1 114 ? -15.659 2.233 1.653 1.00 89.56 114 LEU A N 1
ATOM 845 C CA . LEU A 1 114 ? -15.767 1.102 2.567 1.00 89.56 114 LEU A CA 1
ATOM 846 C C . LEU A 1 114 ? -16.321 1.497 3.930 1.00 89.56 114 LEU A C 1
ATOM 848 O O . LEU A 1 114 ? -15.947 2.510 4.528 1.00 89.56 114 LEU A O 1
ATOM 852 N N . VAL A 1 115 ? -17.147 0.612 4.475 1.00 90.88 115 VAL A N 1
ATOM 853 C CA . VAL A 1 115 ? -17.535 0.614 5.882 1.00 90.88 115 VAL A CA 1
ATOM 854 C C . VAL A 1 115 ? -16.942 -0.602 6.595 1.00 90.88 115 VAL A C 1
ATOM 856 O O . VAL A 1 115 ? -16.656 -1.619 5.967 1.00 90.88 115 VAL A O 1
ATOM 859 N N . PRO A 1 116 ? -16.779 -0.565 7.932 1.00 90.81 116 PRO A N 1
ATOM 860 C CA . PRO A 1 116 ? -16.218 -1.700 8.669 1.00 90.81 116 PRO A CA 1
ATOM 861 C C . PRO A 1 116 ? -16.962 -3.023 8.442 1.00 90.81 116 PRO A C 1
ATOM 863 O O . PRO A 1 116 ? -16.349 -4.082 8.509 1.00 90.81 116 PRO A O 1
ATOM 866 N N . ALA A 1 117 ? -18.269 -2.958 8.165 1.00 91.94 117 ALA A N 1
ATOM 867 C CA . ALA A 1 117 ? -19.105 -4.127 7.907 1.00 91.94 117 ALA A CA 1
ATOM 868 C C . ALA A 1 117 ? -18.811 -4.834 6.576 1.00 91.94 117 ALA A C 1
ATOM 870 O O . ALA A 1 117 ? -19.218 -5.979 6.418 1.00 91.94 117 ALA A O 1
ATOM 871 N N . ASP A 1 118 ? -18.093 -4.189 5.654 1.00 92.25 118 ASP A N 1
ATOM 872 C CA . ASP A 1 118 ? -17.647 -4.822 4.409 1.00 92.25 118 ASP A CA 1
ATOM 873 C C . ASP A 1 118 ? -16.423 -5.725 4.632 1.00 92.25 118 ASP A C 1
ATOM 875 O O . ASP A 1 118 ? -16.110 -6.560 3.790 1.00 92.25 118 ASP A O 1
ATOM 879 N N . LEU A 1 119 ? -15.708 -5.539 5.750 1.00 92.31 119 LEU A N 1
ATOM 880 C CA . LEU A 1 119 ? -14.410 -6.170 6.020 1.00 92.31 119 LEU A CA 1
ATOM 881 C C . LEU A 1 119 ? -14.425 -7.147 7.193 1.00 92.31 119 LEU A C 1
ATOM 883 O O . LEU A 1 119 ? -13.491 -7.929 7.342 1.00 92.31 119 LEU A O 1
ATOM 887 N N . LEU A 1 120 ? -15.410 -7.040 8.083 1.00 91.50 120 LEU A N 1
ATOM 888 C CA . LEU A 1 120 ? -15.432 -7.766 9.346 1.00 91.50 120 LEU A CA 1
ATOM 889 C C . LEU A 1 120 ? -16.799 -8.387 9.589 1.00 91.50 120 LEU A C 1
ATOM 891 O O . LEU A 1 120 ? -17.830 -7.722 9.463 1.00 91.50 120 LEU A O 1
ATOM 895 N N . ASP A 1 121 ? -16.777 -9.630 10.063 1.00 87.44 121 ASP A N 1
ATOM 896 C CA . ASP A 1 121 ? -17.967 -10.316 10.546 1.00 87.44 121 ASP A CA 1
ATOM 897 C C . ASP A 1 121 ? -18.629 -9.569 11.716 1.00 87.44 121 ASP A C 1
ATOM 899 O O . ASP A 1 121 ? -17.994 -8.861 12.510 1.00 87.44 121 ASP A O 1
ATOM 903 N N . ALA A 1 122 ? -19.946 -9.749 11.848 1.00 81.56 122 ALA A N 1
ATOM 904 C CA . ALA A 1 122 ? -20.769 -9.035 12.824 1.00 81.56 122 ALA A CA 1
ATOM 905 C C . ALA A 1 122 ? -20.338 -9.254 14.287 1.00 81.56 122 ALA A C 1
ATOM 907 O O . ALA A 1 122 ? -20.545 -8.380 15.129 1.00 81.56 122 ALA A O 1
ATOM 908 N N . ASP A 1 123 ? -19.731 -10.396 14.606 1.00 85.19 123 ASP A N 1
ATOM 909 C CA . ASP A 1 123 ? -19.189 -10.704 15.932 1.00 85.19 123 ASP A CA 1
ATOM 910 C C . ASP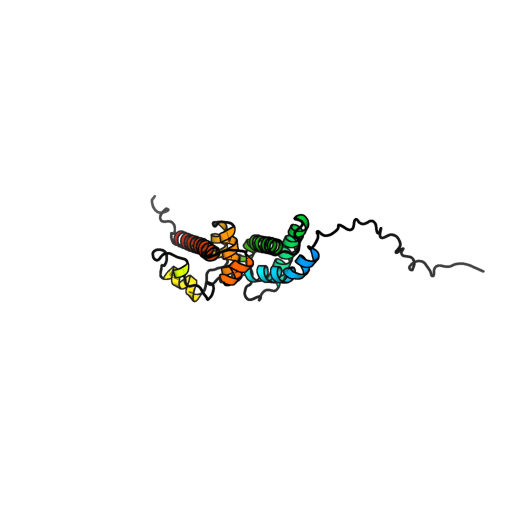 A 1 123 ? -17.861 -9.976 16.220 1.00 85.19 123 ASP A C 1
ATOM 912 O O . ASP A 1 123 ? -17.507 -9.757 17.384 1.00 85.19 123 ASP A O 1
ATOM 916 N N . LEU A 1 124 ? -17.142 -9.542 15.179 1.00 84.31 124 LEU A N 1
ATOM 917 C CA . LEU A 1 124 ? -15.919 -8.750 15.292 1.00 84.31 124 LEU A CA 1
ATOM 918 C C . LEU A 1 124 ? -16.194 -7.235 15.393 1.00 84.31 124 LEU A C 1
ATOM 920 O O . LEU A 1 124 ? -15.351 -6.492 15.918 1.00 84.31 124 LEU A O 1
ATOM 924 N N . LEU A 1 125 ? -17.375 -6.782 14.957 1.00 85.19 125 LEU A N 1
ATOM 925 C CA . LEU A 1 125 ? -17.811 -5.380 14.919 1.00 85.19 125 LEU A CA 1
ATOM 926 C C . LEU A 1 125 ? -18.291 -4.846 16.278 1.00 85.19 125 LEU A C 1
ATOM 928 O O . LEU A 1 125 ? -19.466 -4.548 16.498 1.00 85.19 125 LEU A O 1
ATOM 932 N N . THR A 1 126 ? -17.358 -4.648 17.206 1.00 86.38 126 THR A N 1
ATOM 933 C CA . THR A 1 126 ? -17.659 -3.913 18.445 1.00 86.38 126 THR A CA 1
ATOM 934 C C . THR A 1 126 ? -17.886 -2.414 18.169 1.00 86.38 126 THR A C 1
ATOM 936 O O . THR A 1 126 ? -17.312 -1.883 17.212 1.00 86.38 126 THR A O 1
ATOM 939 N N . PRO A 1 127 ? -18.643 -1.678 19.012 1.00 86.62 127 PRO A N 1
ATOM 940 C CA . PRO A 1 127 ? -18.806 -0.226 18.860 1.00 86.62 127 PRO A CA 1
ATOM 941 C C . PRO A 1 127 ? -17.476 0.540 18.824 1.00 86.62 127 PRO A C 1
ATOM 943 O O . PRO A 1 127 ? -17.352 1.540 18.118 1.00 86.62 127 PRO A O 1
ATOM 946 N N . GLU A 1 128 ? -16.468 0.055 19.552 1.00 84.12 128 GLU A N 1
ATOM 947 C CA . GLU A 1 128 ? -15.112 0.610 19.552 1.00 84.12 128 GLU A CA 1
ATOM 948 C C . GLU A 1 128 ? -14.417 0.403 18.200 1.00 84.12 128 GLU A C 1
ATOM 950 O O . GLU A 1 128 ? -13.865 1.354 17.642 1.00 84.12 128 GLU A O 1
ATOM 955 N N . THR A 1 129 ? -14.499 -0.812 17.640 1.00 83.94 129 THR A N 1
ATOM 956 C CA . THR A 1 129 ? -13.996 -1.126 16.295 1.00 83.94 129 THR A CA 1
ATOM 957 C C . THR A 1 129 ? -14.650 -0.200 15.274 1.00 83.94 129 THR A C 1
ATOM 959 O O . THR A 1 129 ? -13.958 0.553 14.593 1.00 83.94 129 THR A O 1
ATOM 962 N N . VAL A 1 130 ? -15.985 -0.176 15.225 1.00 87.31 130 VAL A N 1
ATOM 963 C CA . VAL A 1 130 ? -16.736 0.649 14.269 1.00 87.31 130 VAL A CA 1
ATOM 964 C C . VAL A 1 130 ? -16.339 2.119 14.384 1.00 87.31 130 VAL A C 1
ATOM 966 O O . VAL A 1 130 ? -16.034 2.749 13.371 1.00 87.31 130 VAL A O 1
ATOM 969 N N . THR A 1 131 ? -16.273 2.658 15.604 1.00 86.25 131 THR A N 1
ATOM 970 C CA . THR A 1 131 ? -15.907 4.062 15.834 1.00 86.25 131 THR A CA 1
ATOM 971 C C . THR A 1 131 ? -14.508 4.364 15.315 1.00 86.25 131 THR A C 1
ATOM 973 O O . THR A 1 131 ? -14.328 5.328 14.570 1.00 86.25 131 THR A O 1
ATOM 976 N N . ALA A 1 132 ? -13.518 3.543 15.662 1.00 83.62 132 ALA A N 1
ATOM 977 C CA . ALA A 1 132 ? -12.131 3.808 15.305 1.00 83.62 132 ALA A CA 1
ATOM 978 C C . AL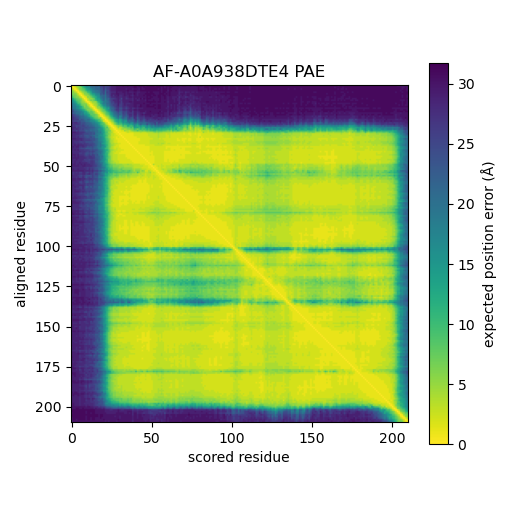A A 1 132 ? -11.894 3.821 13.790 1.00 83.62 132 ALA A C 1
ATOM 980 O O . ALA A 1 132 ? -11.210 4.712 13.287 1.00 83.62 132 ALA A 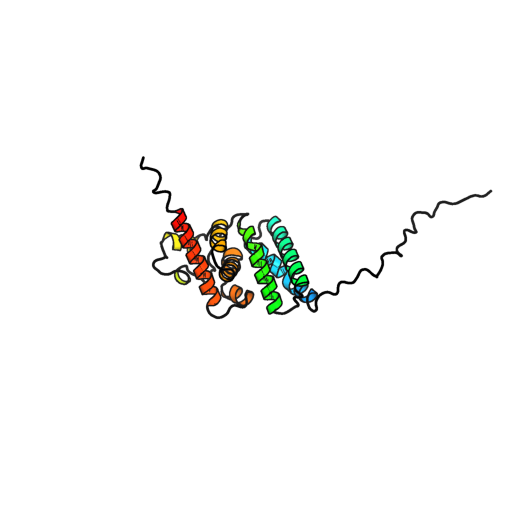O 1
ATOM 981 N N . TRP A 1 133 ? -12.490 2.873 13.069 1.00 85.19 133 TRP A N 1
ATOM 982 C CA . TRP A 1 133 ? -12.367 2.800 11.616 1.00 85.19 133 TRP A CA 1
ATOM 983 C C . TRP A 1 133 ? -13.183 3.887 10.898 1.00 85.19 133 TRP A C 1
ATOM 985 O O . TRP A 1 133 ? -12.722 4.409 9.887 1.00 85.19 133 TRP A O 1
ATOM 995 N N . SER A 1 134 ? -14.352 4.269 11.430 1.00 80.69 134 SER A N 1
ATOM 996 C CA . SER A 1 134 ? -15.298 5.158 10.729 1.00 80.69 134 SER A CA 1
ATOM 997 C C . SER A 1 134 ? -15.095 6.657 10.981 1.00 80.69 134 SER A C 1
ATOM 999 O O . SER A 1 134 ? -15.626 7.465 10.227 1.00 80.69 134 SER A O 1
ATOM 1001 N N . THR A 1 135 ? -14.401 7.063 12.052 1.00 74.44 135 THR A N 1
ATOM 1002 C CA . THR A 1 135 ? -14.323 8.493 12.437 1.00 74.44 135 THR A CA 1
ATOM 1003 C C . THR A 1 135 ? -12.936 9.103 12.298 1.00 74.44 135 THR A C 1
ATOM 1005 O O . THR A 1 135 ? -12.802 10.202 11.768 1.00 74.44 135 THR A O 1
ATOM 1008 N N . VAL A 1 136 ? -11.906 8.415 12.791 1.00 74.75 136 VAL A N 1
ATOM 1009 C CA . VAL A 1 136 ? -10.560 8.991 12.940 1.00 74.75 136 VAL A CA 1
ATOM 1010 C C . VAL A 1 136 ? -9.528 8.221 12.116 1.00 74.75 136 VAL A C 1
ATOM 1012 O O . VAL A 1 136 ? -8.574 8.815 11.624 1.00 74.75 136 VAL A O 1
ATOM 1015 N N . GLY A 1 137 ? -9.734 6.921 11.903 1.00 82.62 137 GLY A N 1
ATOM 1016 C CA . GLY A 1 137 ? -8.735 6.041 11.313 1.00 82.62 137 GLY A CA 1
ATOM 1017 C C . GLY A 1 137 ? -7.752 5.511 12.353 1.00 82.62 137 GLY A C 1
ATOM 1018 O O . GLY A 1 137 ? -7.675 5.981 13.490 1.00 82.62 137 GLY A O 1
ATOM 1019 N N . LEU A 1 138 ? -7.014 4.476 11.967 1.00 87.31 138 LEU A N 1
ATOM 1020 C CA . LEU A 1 138 ? -6.075 3.779 12.844 1.00 87.31 138 LEU A CA 1
ATOM 1021 C C . LEU A 1 138 ? -4.714 4.462 12.824 1.00 87.31 138 LEU A C 1
ATOM 1023 O O . LEU A 1 138 ? -4.344 5.069 11.826 1.00 87.31 138 LEU A O 1
ATOM 1027 N N . SER A 1 139 ? -3.929 4.353 13.894 1.00 90.94 139 SER A N 1
ATOM 1028 C CA . SER A 1 139 ? -2.572 4.910 13.848 1.00 90.94 139 SER A CA 1
ATOM 1029 C C . SER A 1 139 ? -1.688 4.130 12.867 1.00 90.94 139 SER A C 1
ATOM 1031 O O . SER A 1 139 ? -1.750 2.901 12.796 1.00 90.94 139 SER A O 1
ATOM 1033 N N . SER A 1 140 ? -0.794 4.822 12.166 1.00 93.00 140 SER A N 1
ATOM 1034 C CA . SER A 1 140 ? 0.170 4.205 11.247 1.00 93.00 140 SER A CA 1
ATOM 1035 C C . SER A 1 140 ? 1.085 3.178 11.942 1.00 93.00 140 SER A C 1
ATOM 1037 O O . SER A 1 140 ? 1.501 2.189 11.338 1.00 93.00 140 SER A O 1
ATOM 1039 N N . GLN A 1 141 ? 1.355 3.348 13.242 1.00 91.69 141 GLN A N 1
ATOM 1040 C CA . GLN A 1 141 ? 2.100 2.380 14.057 1.00 91.69 141 GLN A CA 1
ATOM 1041 C C . GLN A 1 141 ? 1.319 1.078 14.292 1.00 91.69 141 GLN A C 1
ATOM 1043 O O . GLN A 1 141 ? 1.890 -0.016 14.234 1.00 91.69 141 GLN A O 1
ATOM 1048 N N . GLU A 1 142 ? 0.024 1.195 14.565 1.00 91.81 142 GLU A N 1
ATOM 1049 C CA . GLU A 1 142 ? -0.869 0.051 14.721 1.00 91.81 142 GLU A CA 1
ATOM 1050 C C . GLU A 1 142 ? -1.017 -0.701 13.394 1.00 91.81 142 GLU A C 1
ATOM 1052 O O . GLU A 1 142 ? -0.814 -1.916 13.358 1.00 91.81 142 GLU A O 1
ATOM 1057 N N . LEU A 1 143 ? -1.221 0.036 12.294 1.00 93.94 143 LEU A N 1
ATOM 1058 C CA . LEU A 1 143 ? -1.216 -0.516 10.941 1.00 93.94 143 LEU A CA 1
ATOM 1059 C C . LEU A 1 143 ? 0.081 -1.272 10.652 1.00 93.94 143 LEU A C 1
ATOM 1061 O O . LEU A 1 143 ? 0.041 -2.430 10.247 1.00 93.94 143 LEU A O 1
ATOM 1065 N N . ARG A 1 144 ? 1.245 -0.670 10.921 1.00 94.94 144 ARG A N 1
ATOM 1066 C CA . ARG A 1 144 ? 2.533 -1.347 10.720 1.00 94.94 144 ARG A CA 1
ATOM 1067 C C . ARG A 1 144 ? 2.614 -2.660 11.491 1.00 94.94 144 ARG A C 1
ATOM 1069 O O . ARG A 1 144 ? 3.149 -3.624 10.955 1.00 94.94 144 ARG A O 1
ATOM 1076 N N . THR A 1 145 ? 2.162 -2.679 12.743 1.00 93.38 145 THR A N 1
ATOM 1077 C CA . THR A 1 145 ? 2.203 -3.887 13.578 1.00 93.38 145 THR A CA 1
ATOM 1078 C C . THR A 1 145 ? 1.399 -5.003 12.923 1.00 93.38 145 THR A C 1
ATOM 1080 O O . THR A 1 145 ? 1.981 -6.039 12.619 1.00 93.38 145 THR A O 1
ATOM 1083 N N . ALA A 1 146 ? 0.136 -4.741 12.579 1.00 94.19 146 ALA A N 1
ATOM 1084 C CA . ALA A 1 146 ? -0.720 -5.725 11.919 1.00 94.19 146 ALA A CA 1
ATOM 1085 C C . ALA A 1 146 ? -0.160 -6.199 10.573 1.00 94.19 146 ALA A C 1
ATOM 1087 O O . ALA A 1 146 ? -0.142 -7.391 10.286 1.00 94.19 146 ALA A O 1
ATOM 1088 N N . LEU A 1 147 ? 0.384 -5.282 9.771 1.00 96.38 147 LEU A N 1
ATOM 1089 C CA . LEU A 1 147 ? 0.946 -5.615 8.464 1.00 96.38 147 LEU A CA 1
ATOM 1090 C C . LEU A 1 147 ? 2.170 -6.546 8.529 1.00 96.38 147 LEU A C 1
ATOM 1092 O O . LEU A 1 147 ? 2.512 -7.162 7.516 1.00 96.38 147 LEU A O 1
ATOM 1096 N N . ASN A 1 148 ? 2.862 -6.648 9.671 1.00 95.62 148 ASN A N 1
ATOM 1097 C CA . ASN A 1 148 ? 3.953 -7.618 9.826 1.00 95.62 148 ASN A CA 1
ATOM 1098 C C . ASN A 1 148 ? 3.447 -9.060 9.940 1.00 95.62 148 ASN A C 1
ATOM 1100 O O . ASN A 1 148 ? 4.181 -9.963 9.537 1.00 95.62 148 ASN A O 1
ATOM 1104 N N . ASP A 1 149 ? 2.220 -9.244 10.424 1.00 95.25 149 ASP A N 1
ATOM 1105 C CA . ASP A 1 149 ? 1.656 -10.549 10.778 1.00 95.25 149 ASP A CA 1
ATOM 1106 C C . ASP A 1 149 ? 0.709 -11.118 9.709 1.00 95.25 149 ASP A C 1
ATOM 1108 O O . ASP A 1 149 ? 0.333 -12.283 9.789 1.00 95.25 149 ASP A O 1
ATOM 1112 N N . VAL A 1 150 ? 0.374 -10.328 8.687 1.00 96.75 150 VAL A N 1
ATOM 1113 C CA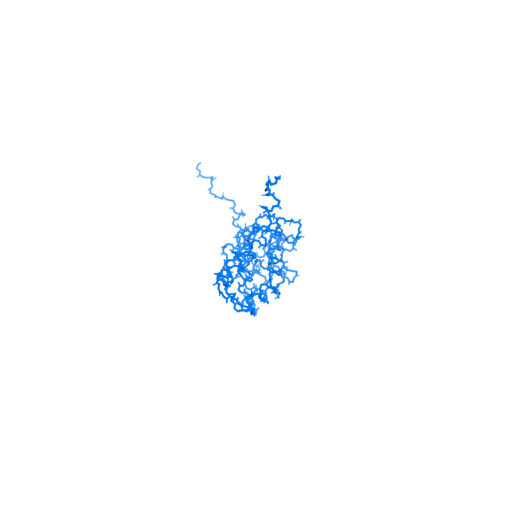 . VAL A 1 150 ? -0.367 -10.781 7.498 1.00 96.75 150 VAL A CA 1
ATOM 1114 C C . VAL A 1 150 ? 0.567 -11.238 6.382 1.00 96.75 150 VAL A C 1
ATOM 1116 O O . VAL A 1 150 ? 1.773 -10.925 6.365 1.00 96.75 150 VAL A O 1
ATOM 1119 N N . ASP A 1 151 ? -0.003 -11.941 5.405 1.00 96.44 151 ASP A N 1
ATOM 1120 C CA . ASP A 1 151 ? 0.738 -12.363 4.228 1.00 96.44 151 ASP A CA 1
ATOM 1121 C C . ASP A 1 151 ? 1.261 -11.177 3.386 1.00 96.44 151 ASP A C 1
ATOM 1123 O O . ASP A 1 151 ? 0.945 -9.998 3.579 1.00 96.44 151 ASP A O 1
ATOM 1127 N N . ARG A 1 152 ? 2.136 -11.470 2.419 1.00 96.19 152 ARG A N 1
ATOM 1128 C CA . ARG A 1 152 ? 2.772 -10.417 1.614 1.00 96.19 152 ARG A CA 1
ATOM 1129 C C . ARG A 1 152 ? 1.792 -9.702 0.675 1.00 96.19 152 ARG A C 1
ATOM 1131 O O . ARG A 1 152 ? 2.066 -8.563 0.298 1.00 96.19 152 ARG A O 1
ATOM 1138 N N . ASN A 1 153 ? 0.721 -10.357 0.243 1.00 96.69 153 ASN A N 1
ATOM 1139 C CA . ASN A 1 153 ? -0.290 -9.768 -0.625 1.00 96.69 153 ASN A CA 1
ATOM 1140 C C . ASN A 1 153 ? -1.210 -8.831 0.168 1.00 96.69 153 ASN A C 1
ATOM 1142 O O . ASN A 1 153 ? -1.268 -7.645 -0.158 1.00 96.69 153 ASN A O 1
ATOM 1146 N N . ALA A 1 154 ? -1.792 -9.322 1.263 1.00 97.81 154 ALA A N 1
ATOM 1147 C CA . ALA A 1 154 ? -2.549 -8.558 2.252 1.00 97.81 154 ALA A CA 1
ATOM 1148 C C . ALA A 1 154 ? -1.770 -7.337 2.734 1.00 97.81 154 ALA A C 1
ATOM 1150 O O . ALA A 1 154 ? -2.273 -6.214 2.725 1.00 97.81 154 ALA A O 1
ATOM 1151 N N . ARG A 1 155 ? -0.473 -7.507 3.007 1.00 98.06 155 ARG A N 1
ATOM 1152 C CA . ARG A 1 155 ? 0.411 -6.392 3.354 1.00 98.06 155 ARG A CA 1
ATOM 1153 C C . ARG A 1 155 ? 0.446 -5.294 2.294 1.00 98.06 155 ARG A C 1
ATOM 1155 O O . ARG A 1 155 ? 0.418 -4.114 2.628 1.00 98.06 155 ARG A O 1
ATOM 1162 N N . ARG A 1 156 ? 0.577 -5.657 1.017 1.00 98.31 156 ARG A N 1
ATOM 1163 C CA . ARG A 1 156 ? 0.656 -4.679 -0.081 1.00 98.31 156 ARG A CA 1
ATOM 1164 C C . ARG A 1 156 ? -0.672 -3.981 -0.292 1.00 98.31 156 ARG A C 1
ATOM 1166 O O . ARG A 1 156 ? -0.662 -2.771 -0.491 1.00 98.31 156 ARG A O 1
ATOM 1173 N N . VAL A 1 157 ? -1.770 -4.729 -0.214 1.00 98.06 157 VAL A N 1
ATOM 1174 C CA . VAL A 1 157 ? -3.123 -4.177 -0.269 1.00 98.06 157 VAL A CA 1
ATOM 1175 C C . VAL A 1 157 ? -3.315 -3.188 0.875 1.00 98.06 157 VAL A C 1
ATOM 1177 O O . VAL A 1 157 ? -3.572 -2.025 0.601 1.00 98.06 157 VAL A O 1
ATOM 1180 N N . GLY A 1 158 ? -3.048 -3.575 2.125 1.00 97.00 158 GLY A N 1
ATOM 1181 C CA . GLY A 1 158 ? -3.163 -2.682 3.281 1.00 97.00 158 GLY A CA 1
ATOM 1182 C C . GLY A 1 158 ? -2.252 -1.449 3.212 1.00 97.00 158 GLY A C 1
ATOM 1183 O O . GLY A 1 158 ? -2.650 -0.360 3.618 1.00 97.00 158 GLY A O 1
ATOM 1184 N N . LEU A 1 159 ? -1.042 -1.563 2.652 1.00 97.19 159 LEU A N 1
ATOM 1185 C CA . LEU A 1 159 ? -0.179 -0.398 2.413 1.00 97.19 159 LEU A CA 1
ATOM 1186 C C . LEU A 1 159 ? -0.717 0.524 1.318 1.00 97.19 159 LEU A C 1
ATOM 1188 O O . LEU A 1 159 ? -0.556 1.736 1.429 1.00 97.19 159 LEU A O 1
ATOM 1192 N N . ALA A 1 160 ? -1.319 -0.023 0.266 1.00 97.00 160 ALA A N 1
ATOM 1193 C CA . ALA A 1 160 ? -1.912 0.755 -0.813 1.00 97.00 160 ALA A CA 1
ATOM 1194 C C . ALA A 1 160 ? -3.205 1.452 -0.358 1.00 97.00 160 ALA A C 1
ATOM 1196 O O . ALA A 1 160 ? -3.344 2.660 -0.543 1.00 97.00 160 ALA A O 1
ATOM 1197 N N . THR A 1 161 ? -4.107 0.725 0.300 1.00 95.38 161 THR A N 1
ATOM 1198 C CA . THR A 1 161 ? -5.412 1.237 0.730 1.00 95.38 161 THR A CA 1
ATOM 1199 C C . THR A 1 161 ? -5.301 2.098 1.982 1.00 95.38 161 THR A C 1
ATOM 1201 O O . THR A 1 161 ? -5.611 3.281 1.941 1.00 95.38 161 THR A O 1
ATOM 1204 N N . LEU A 1 162 ? -4.803 1.548 3.091 1.00 94.19 162 LEU A N 1
ATOM 1205 C CA . LEU A 1 162 ? -4.789 2.231 4.391 1.00 94.19 162 LEU A CA 1
ATOM 1206 C C . LEU A 1 162 ? -3.576 3.155 4.543 1.00 94.19 162 LEU A C 1
ATOM 1208 O O . LEU A 1 162 ? -3.680 4.230 5.130 1.00 94.19 162 LEU A O 1
ATOM 1212 N N . GLY A 1 163 ? -2.422 2.746 4.009 1.00 94.00 163 GLY A N 1
ATOM 1213 C CA . GLY A 1 163 ? -1.199 3.551 4.045 1.00 94.00 163 GLY A CA 1
ATOM 1214 C C . GLY A 1 163 ? -1.225 4.697 3.033 1.00 94.00 163 GLY A C 1
ATOM 1215 O O . GLY A 1 163 ? -1.073 5.858 3.396 1.00 94.00 163 GLY A O 1
ATOM 1216 N N . ALA A 1 164 ? -1.414 4.380 1.751 1.00 93.75 164 ALA A N 1
ATOM 1217 C CA . ALA A 1 164 ? -1.364 5.357 0.664 1.00 93.75 164 ALA A CA 1
ATOM 1218 C C . ALA A 1 164 ? -2.723 5.981 0.302 1.00 93.75 164 ALA A C 1
ATOM 1220 O O . ALA A 1 164 ? -2.756 6.836 -0.590 1.00 93.75 164 ALA A O 1
ATOM 1221 N N . GLN A 1 165 ? -3.804 5.595 0.990 1.00 92.75 165 GLN A N 1
ATOM 1222 C CA . GLN A 1 165 ? -5.161 6.126 0.806 1.00 92.75 165 GLN A CA 1
ATOM 1223 C C . GLN A 1 165 ? -5.686 5.959 -0.626 1.00 92.75 165 GLN A C 1
ATOM 1225 O O . GLN A 1 165 ? -6.268 6.878 -1.202 1.00 92.75 165 GLN A O 1
ATOM 1230 N N . LEU A 1 166 ? -5.428 4.796 -1.228 1.00 93.75 166 LEU A N 1
ATOM 1231 C CA . LEU A 1 166 ? -6.036 4.407 -2.499 1.00 93.75 166 LEU A CA 1
ATOM 1232 C C . LEU A 1 166 ? -7.390 3.730 -2.266 1.00 93.75 166 LEU A C 1
ATOM 1234 O O . LEU A 1 166 ? -7.587 3.059 -1.251 1.00 93.75 166 LEU A O 1
ATOM 1238 N N . THR A 1 167 ? -8.303 3.869 -3.228 1.00 93.94 167 THR A N 1
ATOM 1239 C CA . THR A 1 167 ? -9.545 3.081 -3.252 1.00 93.94 167 THR A CA 1
ATOM 1240 C C . THR A 1 167 ? -9.230 1.602 -3.495 1.00 93.94 167 THR A C 1
ATOM 1242 O O . THR A 1 167 ? -8.113 1.243 -3.904 1.00 93.94 167 THR A O 1
ATOM 1245 N N . LEU A 1 168 ? -10.204 0.716 -3.260 1.00 93.81 168 LEU A N 1
ATOM 1246 C CA . LEU A 1 168 ? -10.046 -0.697 -3.621 1.00 93.81 168 LEU A CA 1
ATOM 1247 C C . LEU A 1 168 ? -9.888 -0.888 -5.131 1.00 93.81 168 LEU A C 1
ATOM 1249 O O . LEU A 1 168 ? -9.084 -1.720 -5.552 1.00 93.81 168 LEU A O 1
ATOM 1253 N N . GLU A 1 169 ? -10.603 -0.101 -5.936 1.00 94.75 169 GLU A N 1
ATOM 1254 C CA . GLU A 1 169 ? -10.502 -0.131 -7.398 1.00 94.75 169 GLU A CA 1
ATOM 1255 C C . GLU A 1 169 ? -9.085 0.238 -7.860 1.00 94.75 169 GLU A C 1
ATOM 1257 O O . GLU A 1 169 ? -8.437 -0.545 -8.562 1.00 94.75 169 GLU A O 1
ATOM 1262 N N . ASP A 1 170 ? -8.556 1.369 -7.381 1.00 95.44 170 ASP A N 1
ATOM 1263 C CA . ASP A 1 170 ? -7.201 1.821 -7.709 1.00 95.44 170 ASP A CA 1
ATOM 1264 C C . ASP A 1 170 ? -6.155 0.812 -7.235 1.00 95.44 170 ASP A C 1
ATOM 1266 O O . ASP A 1 170 ? -5.186 0.534 -7.940 1.00 95.44 170 ASP A O 1
ATOM 1270 N N . THR A 1 171 ? -6.343 0.239 -6.044 1.00 96.38 171 THR A N 1
ATOM 1271 C CA . THR A 1 171 ? -5.435 -0.777 -5.501 1.00 96.38 171 THR A CA 1
ATOM 1272 C C . THR A 1 171 ? -5.452 -2.047 -6.343 1.00 96.38 171 THR A C 1
ATOM 1274 O O . THR A 1 171 ? -4.387 -2.597 -6.631 1.00 96.38 171 THR A O 1
ATOM 1277 N N . SER A 1 172 ? -6.632 -2.493 -6.773 1.00 96.38 172 SER A N 1
ATOM 1278 C CA . SER A 1 172 ? -6.792 -3.686 -7.606 1.00 96.38 172 SER A CA 1
ATOM 1279 C C . SER A 1 172 ? -6.124 -3.502 -8.963 1.00 96.38 172 SER A C 1
ATOM 1281 O O . SER A 1 172 ? -5.328 -4.346 -9.375 1.00 96.38 172 SER A O 1
ATOM 1283 N N . ALA A 1 173 ? -6.361 -2.359 -9.612 1.00 95.75 173 ALA A N 1
ATOM 1284 C CA . ALA A 1 173 ? -5.720 -2.010 -10.876 1.00 95.75 173 ALA A CA 1
ATOM 1285 C C . ALA A 1 173 ? -4.193 -1.897 -10.726 1.00 95.75 173 ALA A C 1
ATOM 1287 O O . ALA A 1 173 ? -3.435 -2.452 -11.522 1.00 95.75 173 ALA A O 1
ATOM 1288 N N . LEU A 1 174 ? -3.725 -1.224 -9.672 1.00 95.38 174 LEU A N 1
ATOM 1289 C CA . LEU A 1 174 ? -2.305 -1.002 -9.407 1.00 9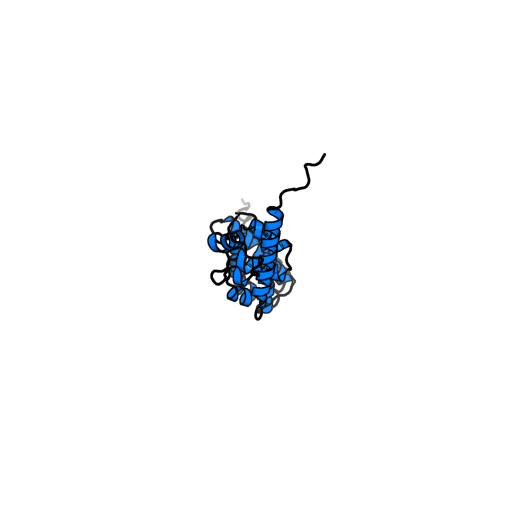5.38 174 LEU A CA 1
ATOM 1290 C C . LEU A 1 174 ? -1.541 -2.306 -9.130 1.00 95.38 174 LEU A C 1
ATOM 1292 O O . LEU A 1 174 ? -0.369 -2.445 -9.499 1.00 95.38 174 LEU A O 1
ATOM 1296 N N . LEU A 1 175 ? -2.183 -3.246 -8.438 1.00 96.88 175 LEU A N 1
ATOM 1297 C CA . LEU A 1 175 ? -1.581 -4.507 -8.026 1.00 96.88 175 LEU A CA 1
ATOM 1298 C C . LEU A 1 175 ? -1.885 -5.668 -8.971 1.00 96.88 175 LEU A C 1
ATOM 1300 O O . LEU A 1 175 ? -1.360 -6.747 -8.701 1.00 96.88 175 LEU A O 1
ATOM 1304 N N . ASP A 1 176 ? -2.620 -5.449 -10.066 1.00 96.94 176 ASP A N 1
ATOM 1305 C CA . ASP A 1 176 ? -3.086 -6.495 -10.994 1.00 96.94 176 ASP A CA 1
ATOM 1306 C C . ASP A 1 176 ? -3.816 -7.623 -10.239 1.00 96.94 176 ASP A C 1
ATOM 1308 O O . ASP A 1 176 ? -3.432 -8.793 -10.301 1.00 96.94 176 ASP A O 1
ATOM 1312 N N . LEU A 1 177 ? -4.806 -7.230 -9.428 1.00 96.50 177 LEU A N 1
ATOM 1313 C CA . LEU A 1 177 ? -5.677 -8.123 -8.657 1.00 96.50 177 LEU A CA 1
ATOM 1314 C C . LEU A 1 177 ? -7.015 -8.314 -9.374 1.00 96.50 177 LEU A C 1
ATOM 1316 O O . LEU A 1 177 ? -7.450 -7.452 -10.143 1.00 96.50 177 LEU A O 1
ATOM 1320 N N . ARG A 1 178 ? -7.674 -9.448 -9.129 1.00 94.44 178 ARG A N 1
ATOM 1321 C CA . ARG A 1 178 ? -8.921 -9.830 -9.809 1.00 94.44 178 ARG A CA 1
ATOM 1322 C C . ARG A 1 178 ? -10.060 -10.090 -8.834 1.00 94.44 178 ARG A C 1
ATOM 1324 O O . ARG A 1 178 ? -9.851 -10.658 -7.771 1.00 94.44 178 ARG A O 1
ATOM 1331 N N . GLY A 1 179 ? -11.281 -9.760 -9.259 1.00 92.50 179 GLY A N 1
ATOM 1332 C CA . GLY A 1 179 ? -12.488 -10.008 -8.466 1.00 92.50 179 GLY A CA 1
ATOM 1333 C C . GLY A 1 179 ? -12.370 -9.394 -7.073 1.00 92.50 179 GLY A C 1
ATOM 1334 O O . GLY A 1 179 ? -11.987 -8.232 -6.949 1.00 92.50 179 GLY A O 1
ATOM 1335 N N . ASP A 1 180 ? -12.632 -10.205 -6.053 1.00 93.69 180 ASP A N 1
ATOM 1336 C CA . ASP A 1 180 ? -12.677 -9.767 -4.657 1.00 93.69 180 ASP A CA 1
ATOM 1337 C C . ASP A 1 180 ? -11.313 -9.867 -3.942 1.00 93.69 180 ASP A C 1
ATOM 1339 O O . ASP A 1 180 ? -11.216 -9.576 -2.755 1.00 93.69 180 ASP A O 1
ATOM 1343 N N . GLU A 1 181 ? -10.223 -10.192 -4.655 1.00 96.31 181 GLU A N 1
ATOM 1344 C CA . GLU A 1 181 ? -8.885 -10.399 -4.068 1.00 96.31 181 GLU A CA 1
ATOM 1345 C C . GLU A 1 181 ? -8.394 -9.221 -3.212 1.00 96.31 181 GLU A C 1
ATOM 1347 O O . GLU A 1 181 ? -7.723 -9.424 -2.202 1.00 96.31 181 GLU A O 1
ATOM 1352 N N . ALA A 1 182 ? -8.688 -7.980 -3.615 1.00 95.75 182 ALA A N 1
ATOM 1353 C CA . ALA A 1 182 ? -8.304 -6.804 -2.838 1.00 95.75 182 ALA A CA 1
ATOM 1354 C C . ALA A 1 182 ? -9.162 -6.635 -1.575 1.00 95.75 182 ALA A C 1
ATOM 1356 O O . ALA A 1 182 ? -8.648 -6.179 -0.555 1.00 95.75 182 ALA A O 1
ATOM 1357 N N . LEU A 1 183 ? -10.443 -7.005 -1.637 1.00 95.94 183 LEU A N 1
ATOM 1358 C CA . LEU A 1 183 ? -11.346 -6.953 -0.493 1.00 95.94 183 LEU A CA 1
ATOM 1359 C C . LEU A 1 183 ? -10.968 -8.031 0.529 1.00 95.94 183 LEU A C 1
ATOM 1361 O O . LEU A 1 183 ? -10.752 -7.697 1.689 1.00 95.94 183 LEU A O 1
ATOM 1365 N N . ASP A 1 184 ? -10.772 -9.273 0.084 1.00 96.25 184 ASP A N 1
ATOM 1366 C CA . ASP A 1 184 ? -10.359 -10.404 0.929 1.00 96.25 184 ASP A CA 1
ATOM 1367 C C . ASP A 1 184 ? -9.026 -10.119 1.638 1.00 96.25 184 ASP A C 1
ATOM 1369 O O . ASP A 1 184 ? -8.879 -10.284 2.849 1.00 96.25 184 ASP A O 1
ATOM 1373 N N . ALA A 1 185 ? -8.048 -9.611 0.885 1.00 97.00 185 ALA A N 1
ATOM 1374 C CA . ALA A 1 185 ? -6.743 -9.233 1.413 1.00 97.00 185 ALA A CA 1
ATOM 1375 C C . ALA A 1 185 ? -6.831 -8.079 2.430 1.00 97.00 185 ALA A C 1
ATOM 1377 O O . ALA A 1 185 ? -6.049 -8.022 3.380 1.00 97.00 185 ALA A O 1
ATOM 1378 N N . LEU A 1 186 ? -7.763 -7.140 2.239 1.00 95.81 186 LEU A N 1
ATOM 1379 C CA . LEU A 1 186 ? -7.996 -6.053 3.187 1.00 95.81 186 LEU A CA 1
ATOM 1380 C C . LEU A 1 186 ? -8.767 -6.526 4.429 1.00 95.81 186 LEU A C 1
ATOM 1382 O O . LEU A 1 186 ? -8.487 -6.034 5.524 1.00 95.81 186 LEU A O 1
ATOM 1386 N N . ALA A 1 187 ? -9.678 -7.490 4.282 1.00 95.00 187 ALA A N 1
ATOM 1387 C CA . ALA A 1 187 ? -10.379 -8.135 5.389 1.00 95.00 187 ALA A CA 1
ATOM 1388 C C . ALA A 1 187 ? -9.389 -8.849 6.325 1.00 95.00 187 ALA A C 1
ATOM 1390 O O . ALA A 1 187 ? -9.422 -8.612 7.531 1.00 95.00 187 ALA A O 1
ATOM 1391 N N . GLU A 1 188 ? -8.406 -9.581 5.785 1.00 95.62 188 GLU A N 1
ATOM 1392 C CA . GLU A 1 188 ? -7.321 -10.190 6.581 1.00 95.62 188 GLU A CA 1
ATOM 1393 C C . GLU A 1 188 ? -6.559 -9.139 7.414 1.00 95.62 188 GLU A C 1
ATOM 1395 O O . GLU A 1 188 ? -6.303 -9.317 8.609 1.00 95.62 188 GLU A O 1
ATOM 1400 N N . VAL A 1 189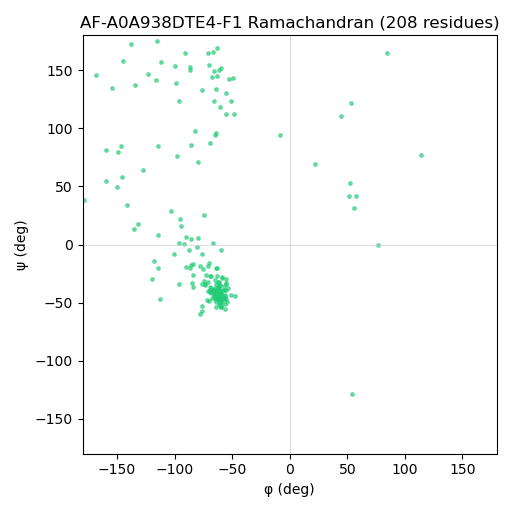 ? -6.234 -7.989 6.810 1.00 95.44 189 VAL A N 1
ATOM 1401 C CA . VAL A 1 189 ? -5.593 -6.872 7.527 1.00 95.44 189 VAL A CA 1
ATOM 1402 C C . VAL A 1 189 ? -6.505 -6.335 8.632 1.00 95.44 189 VAL A C 1
ATOM 1404 O O . VAL A 1 189 ? -6.032 -6.060 9.740 1.00 95.44 189 VAL A O 1
ATOM 1407 N N . ALA A 1 190 ? -7.804 -6.193 8.359 1.00 93.12 190 ALA A N 1
ATOM 1408 C CA . ALA A 1 190 ? -8.778 -5.692 9.319 1.00 93.12 190 ALA A CA 1
ATOM 1409 C C . ALA A 1 190 ? -8.971 -6.639 10.516 1.00 93.12 190 ALA A C 1
ATOM 1411 O O . ALA A 1 190 ? -9.047 -6.184 11.668 1.00 93.12 190 ALA A O 1
ATOM 1412 N N . GLU A 1 191 ? -8.998 -7.949 10.272 1.00 93.06 191 GLU A N 1
ATOM 1413 C CA . GLU A 1 191 ? -9.039 -8.980 11.307 1.00 93.06 191 GLU A CA 1
ATOM 1414 C C . GLU A 1 191 ? -7.804 -8.905 12.204 1.00 93.06 191 GLU A C 1
ATOM 1416 O O . GLU A 1 191 ? -7.934 -8.838 13.432 1.00 93.06 191 GLU A O 1
ATOM 1421 N N . GLN A 1 192 ? -6.611 -8.825 11.605 1.00 93.88 192 GLN A N 1
ATOM 1422 C CA . GLN A 1 192 ? -5.358 -8.778 12.353 1.00 93.88 192 GLN A CA 1
ATOM 1423 C C . GLN A 1 192 ? -5.247 -7.509 13.209 1.00 93.88 192 GLN A C 1
ATOM 1425 O O . GLN A 1 192 ? -4.855 -7.563 14.379 1.00 93.88 192 GLN A O 1
ATOM 1430 N N . LEU A 1 193 ? -5.664 -6.362 12.671 1.00 91.12 193 LEU A N 1
ATOM 1431 C CA . LEU A 1 193 ? -5.786 -5.111 13.425 1.00 91.12 193 LEU A CA 1
ATOM 1432 C C . LEU A 1 193 ? -6.713 -5.264 14.635 1.00 91.12 193 LEU A C 1
ATOM 1434 O O . LEU A 1 193 ? -6.367 -4.883 15.758 1.00 91.12 193 LEU A O 1
ATOM 1438 N N . THR A 1 194 ? -7.876 -5.879 14.431 1.00 89.81 194 THR A N 1
ATOM 1439 C CA . THR A 1 194 ? -8.856 -6.107 15.496 1.00 89.81 194 THR A CA 1
ATOM 1440 C C . THR A 1 194 ? -8.321 -7.080 16.557 1.00 89.81 194 THR A C 1
ATOM 1442 O O . THR A 1 194 ? -8.504 -6.860 17.760 1.00 89.81 194 THR A O 1
ATOM 1445 N N . ALA A 1 195 ? -7.598 -8.126 16.152 1.00 90.00 195 ALA A N 1
ATOM 1446 C CA . ALA A 1 195 ? -6.958 -9.080 17.056 1.00 90.00 195 ALA A CA 1
ATOM 1447 C C . ALA A 1 195 ? -5.864 -8.430 17.925 1.00 90.00 195 ALA A C 1
ATOM 1449 O O . ALA A 1 195 ? -5.815 -8.660 19.143 1.00 90.00 195 ALA A O 1
ATOM 1450 N N . HIS A 1 196 ? -5.025 -7.568 17.342 1.00 87.81 196 HIS A N 1
ATOM 1451 C CA . HIS A 1 196 ? -4.002 -6.826 18.085 1.00 87.81 196 HIS A CA 1
ATOM 1452 C C . HIS A 1 196 ? -4.598 -5.895 19.141 1.00 87.81 196 HIS A C 1
ATOM 1454 O O . HIS A 1 196 ? -4.093 -5.839 20.269 1.00 87.81 196 HIS A O 1
ATOM 1460 N N . ARG A 1 197 ? -5.703 -5.216 18.824 1.00 85.88 197 ARG A N 1
ATOM 1461 C CA . ARG A 1 197 ? -6.419 -4.357 19.780 1.00 85.88 197 ARG A CA 1
ATOM 1462 C C . ARG A 1 197 ? -6.927 -5.130 20.978 1.00 85.88 197 ARG A C 1
ATOM 1464 O O . ARG A 1 197 ? -6.626 -4.773 22.114 1.00 85.88 197 ARG A O 1
ATOM 1471 N N . ARG A 1 198 ? -7.627 -6.241 20.735 1.00 84.62 198 ARG A N 1
ATOM 1472 C CA . ARG A 1 198 ? -8.128 -7.112 21.812 1.00 84.62 198 ARG A CA 1
ATOM 1473 C C . ARG A 1 198 ? -7.003 -7.622 22.704 1.00 84.62 198 ARG A C 1
ATOM 1475 O O . ARG A 1 198 ? -7.175 -7.710 23.915 1.00 84.62 198 ARG A O 1
ATOM 1482 N N . SER A 1 199 ? -5.862 -7.955 22.108 1.00 85.25 199 SER A N 1
ATOM 1483 C CA . SER A 1 199 ? -4.690 -8.428 22.847 1.00 85.25 199 SER A CA 1
ATOM 1484 C C . SER A 1 199 ? -4.077 -7.320 23.708 1.00 85.25 199 SER A C 1
ATOM 1486 O O . SER A 1 199 ? -3.696 -7.575 24.846 1.00 85.25 199 SER A O 1
ATOM 1488 N N . SER A 1 200 ? -4.058 -6.084 23.207 1.00 79.44 200 SER A N 1
ATOM 1489 C CA . SER A 1 200 ? -3.559 -4.904 23.929 1.00 79.44 200 SER A CA 1
ATOM 1490 C C . SER A 1 200 ? -4.487 -4.471 25.072 1.00 79.44 200 SER A C 1
ATOM 1492 O O . SER A 1 200 ? -4.021 -4.015 26.113 1.00 79.44 200 SER A O 1
ATOM 1494 N N . LEU A 1 201 ? -5.800 -4.666 24.909 1.00 72.56 201 LEU A N 1
ATOM 1495 C CA . LEU A 1 201 ? -6.832 -4.387 25.915 1.00 72.56 201 LEU A CA 1
ATOM 1496 C C . LEU A 1 201 ? -6.972 -5.479 26.986 1.00 72.56 201 LEU A C 1
ATOM 1498 O O . LEU A 1 201 ? -7.774 -5.325 27.905 1.00 72.56 201 LEU A O 1
ATOM 1502 N N . ARG A 1 202 ? -6.204 -6.574 26.905 1.00 64.44 202 ARG A N 1
ATOM 1503 C CA . ARG A 1 202 ? -6.079 -7.576 27.974 1.00 64.44 202 ARG A CA 1
ATOM 1504 C C . ARG A 1 202 ? -4.814 -7.304 28.805 1.00 64.44 202 ARG A C 1
ATOM 1506 O O . ARG A 1 202 ? -3.831 -8.029 28.651 1.00 64.44 202 ARG A O 1
ATOM 1513 N N . PRO A 1 203 ? -4.782 -6.306 29.708 1.00 53.56 203 PRO A N 1
ATOM 1514 C CA . PRO A 1 203 ? -3.682 -6.194 30.649 1.00 53.56 203 PRO A CA 1
ATOM 1515 C C . PRO A 1 203 ? -3.704 -7.395 31.607 1.00 53.56 203 PRO A C 1
ATOM 1517 O O . PRO A 1 203 ? -4.702 -7.670 32.268 1.00 53.56 203 PRO A O 1
ATOM 1520 N N . SER A 1 204 ? -2.586 -8.120 31.646 1.00 50.66 204 SER A N 1
ATOM 1521 C CA . SER A 1 204 ? -2.027 -8.871 32.778 1.00 50.66 204 SER A CA 1
ATOM 1522 C C . SER A 1 204 ? -2.986 -9.280 33.911 1.00 50.66 204 SER A C 1
ATOM 1524 O O . SER A 1 204 ? -2.806 -8.878 35.055 1.00 50.66 204 SER A O 1
ATOM 1526 N N . ALA A 1 205 ? -3.915 -10.205 33.662 1.00 45.00 205 ALA A N 1
ATOM 1527 C CA . ALA A 1 205 ? -4.611 -10.944 34.729 1.00 45.00 205 ALA A CA 1
ATOM 1528 C C . ALA A 1 205 ? -3.718 -12.025 35.397 1.00 45.00 205 ALA A C 1
ATOM 1530 O O . ALA A 1 205 ? -4.211 -13.033 35.899 1.00 45.00 205 ALA A O 1
ATOM 1531 N N . ARG A 1 206 ? -2.387 -11.863 35.364 1.00 47.38 206 ARG A N 1
ATOM 1532 C CA . ARG A 1 206 ? -1.398 -12.829 35.874 1.00 47.38 206 ARG A CA 1
ATOM 1533 C C . ARG A 1 206 ? -0.163 -12.139 36.468 1.00 47.38 206 ARG A C 1
ATOM 1535 O O . ARG A 1 206 ? 0.955 -12.418 36.062 1.00 47.38 206 ARG A O 1
ATOM 1542 N N . THR A 1 207 ? -0.363 -11.282 37.463 1.00 50.25 207 THR A N 1
ATOM 1543 C CA . THR A 1 207 ? 0.661 -10.996 38.488 1.00 50.25 207 THR A CA 1
ATOM 1544 C C . THR A 1 207 ? -0.025 -10.405 39.715 1.00 50.25 207 THR A C 1
ATOM 1546 O O . THR A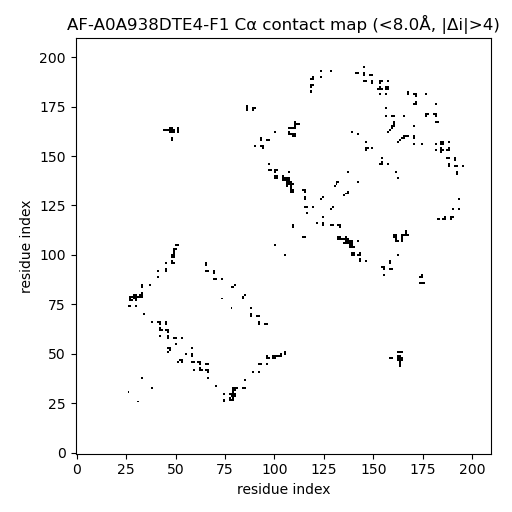 1 207 ? -0.120 -9.198 39.889 1.00 50.25 207 THR A O 1
ATOM 1549 N N . GLY A 1 208 ? -0.592 -11.283 40.540 1.00 44.75 208 GLY A N 1
ATOM 1550 C CA . GLY A 1 208 ? -1.318 -10.906 41.753 1.00 44.75 208 GLY A CA 1
ATOM 1551 C C . GLY A 1 208 ? -1.842 -12.119 42.514 1.00 44.75 208 GLY A C 1
ATOM 1552 O O . GLY A 1 208 ? -2.973 -12.110 42.979 1.00 44.75 208 GLY A O 1
ATOM 1553 N N . ALA A 1 209 ? -1.056 -13.193 42.564 1.00 44.81 209 ALA A N 1
ATOM 1554 C CA . ALA A 1 209 ? -1.287 -14.310 43.470 1.00 44.81 209 ALA A CA 1
ATOM 1555 C C . ALA A 1 209 ? 0.070 -14.882 43.877 1.00 44.81 209 ALA A C 1
ATOM 1557 O O . ALA A 1 209 ? 0.593 -15.785 43.225 1.00 44.81 209 ALA A O 1
ATOM 1558 N N . SER A 1 210 ? 0.664 -14.279 44.901 1.00 40.38 210 SER A N 1
ATOM 1559 C CA . SER A 1 210 ? 1.621 -14.867 45.848 1.00 40.38 210 SER A CA 1
ATOM 1560 C C . SER A 1 210 ? 1.764 -13.903 47.014 1.00 40.38 210 SER A C 1
ATOM 1562 O O . SER A 1 210 ? 2.049 -12.718 46.735 1.00 40.38 210 SER A O 1
#

Secondary structure (DSSP, 8-state):
------S-SSS----TTS-TTS---PPPTTHHHHHHHHHHHHHHHHHHHH-TT---HHHHHHHHHHHHHHHHHHHHTT--SSHHHHHHHHHHHHHHHGGGGGSS--EEPPPTT--GGGTS-TTT--HHHHHIIIII-EEHHHHHHHHHHS-HHHHHHHIIIIIT---HHHHHHHHT--TTHHHHHHHHHHHHHHHHHHHHT---SSS---

Solvent-accessible surface area (backbone atoms only — not comparable to full-atom values): 11969 Å² total; per-residue (Å²): 132,88,80,88,90,83,91,77,87,83,83,79,78,74,82,85,72,75,67,87,77,60,78,76,76,75,71,44,73,44,28,66,58,33,47,73,73,38,48,68,57,48,24,54,47,36,18,17,34,30,33,71,84,64,78,54,74,65,39,52,54,55,14,44,55,50,39,53,52,39,51,54,50,35,55,77,66,54,37,27,64,43,71,73,35,48,33,51,47,49,56,49,40,45,69,66,33,56,75,37,21,62,59,63,72,48,65,29,37,60,38,93,92,56,56,67,74,82,45,43,57,80,90,70,58,42,74,66,52,47,47,40,47,74,74,67,22,41,47,24,55,56,51,44,56,31,43,70,78,46,56,76,63,25,29,41,41,39,40,36,25,35,35,39,66,29,45,67,67,56,39,21,66,57,62,74,51,60,91,60,52,49,57,56,25,36,18,56,47,50,50,42,43,53,51,52,49,58,57,68,73,55,73,76,94,78,81,88,84,129

Sequence (210 aa):
MATNGLAGEWAEMDTANVSDDAPTVALPAGFAELLDRSFAGVVGLVRRVSDPSRSDPASLRAAVDIAVEVFAWARIRNLGDTDAGLTRVVRRALDRSLPLLTRPAHLCPLPVDLVPADLLDADLLTPETVTAWSTVGLSSQELRTALNDVDRNARRVGLATLGAQLTLEDTSALLDLRGDEALDALAEVAEQLTAHRRSSLRPSARTGAS

Nearest PDB structures (foldseek):
  5wur-assembly2_B  TM=5.002E-01  e=6.201E-03  Bacillus subtilis subsp. subtilis str. 168
  5wuq-assembly1_A  TM=4.920E-01  e=1.010E-02  Bacillus subtilis subsp. subtilis str. 168
  5uxx-assembly1_A  TM=4.362E-01  e=2.317E-02  Bartonella quintana str. Toulouse
  4nqw-assembly1_A  TM=4.034E-01  e=1.555E-01  Mycobacterium tuberculosis
  7mq8-assembly1_NJ  TM=4.126E-01  e=2.172E+00  Homo sapiens

pLDDT: mean 84.61, std 18.06, range [37.59, 98.44]